Protein AF-A0A950LCC7-F1 (afdb_monomer)

Sequence (210 aa):
MSKACEASVRRLTAPPAATPSLHLLAYETAVVLAGIARALDGVALLVAPARSFLGRDERLRLRVPDWLPSLVNAGRAFTTISAVAVFWILTEWPSGAQAMAFAAIGVILFAPRADQAYSMVLGFTIGTSIGAIFAAVVAFALLPDTETFGAFSIALGLVLVPAGAGVAQSWQTAAFIGLAALFVPLLSPANEMSYNTMQFTTAHWRSSEA

pLDDT: mean 72.07, std 12.37, range [40.5, 92.19]

Radius of gyration: 28.87 Å; Cα contacts (8 Å, |Δi|>4): 102; chains: 1; bounding box: 80×49×78 Å

Foldseek 3Di:
DPPVVVVVVVVVPPDDDDDPVVVVVVVVVVVVVVVVVVVVVVVVVVVDPDDDPDDDDPPVPPPPDPCVLVVVLVVVLVVQLVVLVVVCVVVVPVCSVVVSVVSNVLSVVLSVPVVCSPVLVVLLVLLLVVLLVLLCCCQPPPVVVDPDPVSVVVSCCVLLVVLVVVCVDPPRVSSSCSNNVNNCVSNVDDPDDDDPVVVVVVVVVVVVVD

Mean predicted aligned error: 17.44 Å

Structur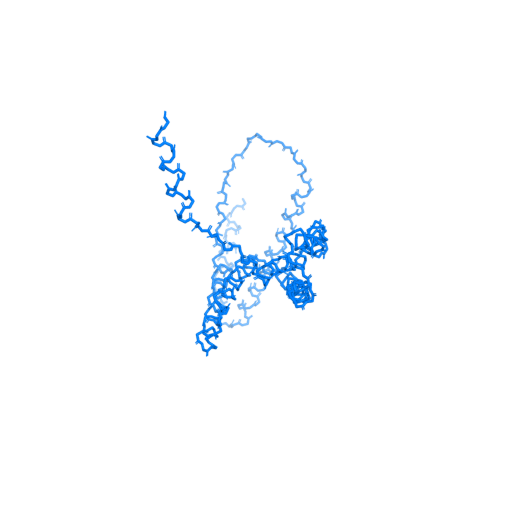e (mmCIF, N/CA/C/O backbone):
data_AF-A0A950LCC7-F1
#
_entry.id   AF-A0A950LCC7-F1
#
loop_
_atom_site.group_PDB
_atom_site.id
_atom_site.type_symbol
_atom_site.label_atom_id
_atom_site.label_alt_id
_atom_site.label_comp_id
_atom_site.label_asym_id
_atom_site.label_entity_id
_atom_site.label_seq_id
_atom_site.pdbx_PDB_ins_code
_atom_site.Cartn_x
_atom_site.Cartn_y
_atom_site.Cartn_z
_atom_site.occupancy
_atom_site.B_iso_or_equiv
_atom_site.auth_seq_id
_atom_site.auth_comp_id
_atom_site.auth_asym_id
_atom_site.auth_atom_id
_atom_site.pdbx_PDB_model_num
ATOM 1 N N . MET A 1 1 ? -17.816 0.788 57.045 1.00 51.34 1 MET A N 1
ATOM 2 C CA . MET A 1 1 ? -18.318 1.547 55.873 1.00 51.34 1 MET A CA 1
ATOM 3 C C . MET A 1 1 ? -18.679 0.680 54.649 1.00 51.34 1 MET A C 1
ATOM 5 O O . MET A 1 1 ? -18.895 1.251 53.594 1.00 51.34 1 MET A O 1
ATOM 9 N N . SER A 1 2 ? -18.820 -0.657 54.736 1.00 55.53 2 SER A N 1
ATOM 10 C CA . SER A 1 2 ? -19.081 -1.489 53.536 1.00 55.53 2 SER A CA 1
ATOM 11 C C . SER A 1 2 ? -20.554 -1.861 53.298 1.00 55.53 2 SER A C 1
ATOM 13 O O . SER A 1 2 ? -20.998 -1.849 52.157 1.00 55.53 2 SER A O 1
ATOM 15 N N . LYS A 1 3 ? -21.358 -2.097 54.345 1.00 50.47 3 LYS A N 1
ATOM 16 C CA . LYS A 1 3 ? -22.732 -2.622 54.177 1.00 50.47 3 LYS A CA 1
ATOM 17 C C . LYS A 1 3 ? -23.748 -1.612 53.627 1.00 50.47 3 LYS A C 1
ATOM 19 O O . LYS A 1 3 ? -24.638 -1.987 52.875 1.00 50.47 3 LYS A O 1
ATOM 24 N N . ALA A 1 4 ? -23.606 -0.330 53.971 1.00 54.22 4 ALA A N 1
ATOM 25 C CA . ALA A 1 4 ? -24.494 0.721 53.467 1.00 54.22 4 ALA A CA 1
ATOM 26 C C . ALA A 1 4 ? -24.256 1.008 51.974 1.00 54.22 4 ALA A C 1
ATOM 28 O O . ALA A 1 4 ? -25.200 1.257 51.236 1.00 54.22 4 ALA A O 1
ATOM 29 N N . CYS A 1 5 ? -23.002 0.911 51.518 1.00 55.69 5 CYS A N 1
ATOM 30 C CA . CYS A 1 5 ? -22.646 1.103 50.113 1.00 55.69 5 CYS A CA 1
ATOM 31 C C . CYS A 1 5 ? -23.117 -0.085 49.259 1.00 55.69 5 CYS A C 1
ATOM 33 O O . CYS A 1 5 ? -23.696 0.099 48.192 1.00 55.69 5 CYS A O 1
ATOM 35 N N . GLU A 1 6 ? -22.976 -1.305 49.782 1.00 62.53 6 GLU A N 1
ATOM 36 C CA . GLU A 1 6 ? -23.454 -2.527 49.130 1.00 62.53 6 GLU A CA 1
ATOM 37 C C . GLU A 1 6 ? -24.988 -2.558 48.992 1.00 62.53 6 GLU A C 1
ATOM 39 O O . GLU A 1 6 ? -25.513 -2.936 47.944 1.00 62.53 6 GLU A O 1
ATOM 44 N N . ALA A 1 7 ? -25.718 -2.076 50.005 1.00 57.72 7 ALA A N 1
ATOM 45 C CA . ALA A 1 7 ? -27.174 -1.940 49.948 1.00 57.72 7 ALA A CA 1
ATOM 46 C C . ALA A 1 7 ? -27.637 -0.892 48.918 1.00 57.72 7 ALA A C 1
ATOM 48 O O . ALA A 1 7 ? -28.641 -1.103 48.235 1.00 57.72 7 ALA A O 1
ATOM 49 N N . SER A 1 8 ? -26.896 0.209 48.762 1.00 53.22 8 SER A N 1
ATOM 50 C CA . SER A 1 8 ? -27.189 1.252 47.770 1.00 53.22 8 SER A CA 1
ATOM 51 C C . SER A 1 8 ? -26.919 0.786 46.337 1.00 53.22 8 SER A C 1
ATOM 53 O O . SER A 1 8 ? -27.743 1.016 45.454 1.00 53.22 8 SER A O 1
ATOM 55 N N . VAL A 1 9 ? -25.827 0.049 46.108 1.00 58.44 9 VAL A N 1
ATOM 56 C CA . VAL A 1 9 ? -25.508 -0.549 44.796 1.00 58.44 9 VAL A CA 1
ATOM 57 C C . VAL A 1 9 ? -26.533 -1.620 44.411 1.00 58.44 9 VAL A C 1
ATOM 59 O O . VAL A 1 9 ? -26.959 -1.692 43.257 1.00 58.44 9 VAL A O 1
ATOM 62 N N . ARG A 1 10 ? -27.002 -2.412 45.384 1.00 58.47 10 ARG A N 1
ATOM 63 C CA . ARG A 1 10 ? -28.032 -3.436 45.155 1.00 58.47 10 ARG A CA 1
ATOM 64 C C . ARG A 1 10 ? -29.424 -2.833 44.904 1.00 58.47 10 ARG A C 1
ATOM 66 O O . ARG A 1 10 ? -30.226 -3.425 44.192 1.00 58.47 10 ARG A O 1
ATOM 73 N N . ARG A 1 11 ? -29.705 -1.635 45.433 1.00 50.84 11 ARG A N 1
ATOM 74 C CA . ARG A 1 11 ? -30.933 -0.876 45.122 1.00 50.84 11 ARG A CA 1
ATOM 75 C C . ARG A 1 11 ? -30.899 -0.196 43.753 1.00 50.84 11 ARG A C 1
ATOM 77 O O . ARG A 1 11 ? -31.952 -0.056 43.148 1.00 50.84 11 ARG A O 1
ATOM 84 N N . LEU A 1 12 ? -29.720 0.170 43.252 1.00 54.03 12 LEU A N 1
ATOM 85 C CA . LEU A 1 12 ? -29.542 0.729 41.904 1.00 54.03 12 LEU A CA 1
ATOM 86 C C . LEU A 1 12 ? -29.580 -0.332 40.788 1.00 54.03 12 LEU A C 1
ATOM 88 O O . LEU A 1 12 ? -29.715 0.019 39.623 1.00 54.03 12 LEU A O 1
ATOM 92 N N . THR A 1 13 ? -29.466 -1.619 41.134 1.00 54.66 13 THR A N 1
ATOM 93 C CA . THR A 1 13 ? -29.493 -2.753 40.189 1.00 54.66 13 THR A CA 1
ATOM 94 C C . THR A 1 13 ? -30.822 -3.508 40.165 1.00 54.66 13 THR A C 1
ATOM 96 O O . THR A 1 13 ? -30.984 -4.427 39.364 1.00 54.66 13 THR A O 1
ATOM 99 N N . ALA A 1 14 ? -31.797 -3.126 40.997 1.00 52.09 14 ALA A N 1
ATOM 100 C CA . ALA A 1 14 ? -33.167 -3.593 40.820 1.00 52.09 14 ALA A CA 1
ATOM 101 C C . ALA A 1 14 ? -33.723 -2.947 39.53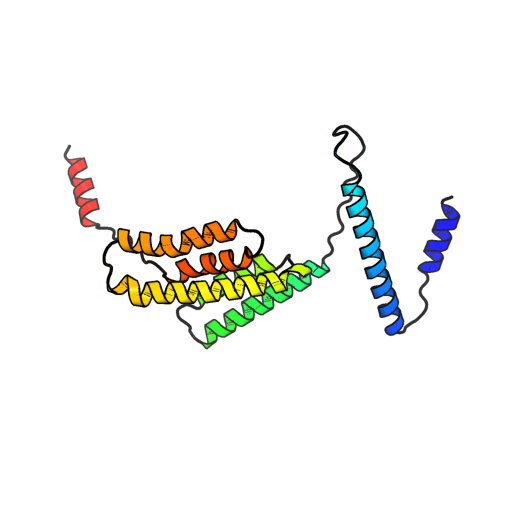8 1.00 52.09 14 ALA A C 1
ATOM 103 O O . ALA A 1 14 ? -33.663 -1.723 39.440 1.00 52.09 14 ALA A O 1
ATOM 104 N N . PRO A 1 15 ? -34.223 -3.713 38.552 1.00 55.72 15 PRO A N 1
ATOM 105 C CA . PRO A 1 15 ? -34.650 -3.144 37.283 1.00 55.72 15 PRO A CA 1
ATOM 106 C C . PRO A 1 15 ? -36.093 -2.635 37.379 1.00 55.72 15 PRO A C 1
ATOM 108 O O . PRO A 1 15 ? -37.010 -3.436 37.581 1.00 55.72 15 PRO A O 1
ATOM 111 N N . PRO A 1 16 ? -36.331 -1.332 37.160 1.00 55.50 16 PRO A N 1
ATOM 112 C CA . PRO A 1 16 ? -37.593 -0.902 36.590 1.00 55.50 16 PRO A CA 1
ATOM 113 C C . PRO A 1 16 ? -37.381 -0.224 35.230 1.00 55.50 16 PRO A C 1
ATOM 115 O O . PRO A 1 16 ? -36.428 0.522 35.028 1.00 55.50 16 PRO A O 1
ATOM 118 N N . ALA A 1 17 ? -38.376 -0.428 34.367 1.00 49.50 17 ALA A N 1
ATOM 119 C CA . ALA A 1 17 ? -38.721 0.330 33.161 1.00 49.50 17 ALA A CA 1
ATOM 120 C C . ALA A 1 17 ? -38.300 -0.275 31.808 1.00 49.50 17 ALA A C 1
ATOM 122 O O . ALA A 1 17 ? -37.161 -0.230 31.362 1.00 49.50 17 ALA A O 1
ATOM 123 N N . ALA A 1 18 ? -39.332 -0.792 31.141 1.00 58.97 18 ALA A N 1
ATOM 124 C CA . ALA A 1 18 ? -39.358 -1.504 29.875 1.00 58.97 18 ALA A CA 1
ATOM 125 C C . ALA A 1 18 ? -39.445 -0.575 28.642 1.00 58.97 18 ALA A C 1
ATOM 127 O O . ALA A 1 18 ? -40.208 -0.858 27.718 1.00 58.97 18 ALA A O 1
ATOM 128 N N . THR A 1 19 ? -38.712 0.545 28.611 1.00 62.28 19 THR A N 1
ATOM 129 C CA . THR A 1 19 ? -38.770 1.501 27.485 1.00 62.28 19 THR A CA 1
ATOM 130 C C . THR A 1 19 ? -37.393 1.794 26.855 1.00 62.28 19 THR A C 1
ATOM 132 O O . THR A 1 19 ? -36.444 2.125 27.568 1.00 62.28 19 THR A O 1
ATOM 135 N N . PRO A 1 20 ? -37.256 1.721 25.508 1.00 58.09 20 PRO A N 1
ATOM 136 C CA . PRO A 1 20 ? -35.973 1.847 24.790 1.00 58.09 20 PRO A CA 1
ATOM 137 C C . PRO A 1 20 ? -35.204 3.155 25.031 1.00 58.09 20 PRO A C 1
ATOM 139 O O . PRO A 1 20 ? -33.976 3.175 25.001 1.00 58.09 20 PRO A O 1
ATOM 142 N N . SER A 1 21 ? -35.914 4.253 25.292 1.00 57.00 21 SER A N 1
ATOM 143 C CA . SER A 1 21 ? -35.324 5.572 25.546 1.00 57.00 21 SER A CA 1
ATOM 144 C C . SER A 1 21 ? -34.536 5.634 26.858 1.00 57.00 21 SER A C 1
ATOM 146 O O . SER A 1 21 ? -33.544 6.356 26.951 1.00 57.00 21 SER A O 1
ATOM 148 N N . LEU A 1 22 ? -34.930 4.844 27.858 1.00 61.69 22 LEU A N 1
ATOM 149 C CA . LEU A 1 22 ? -34.275 4.809 29.165 1.00 61.69 22 LEU A CA 1
ATOM 150 C C . LEU A 1 22 ? -32.983 3.979 29.120 1.00 61.69 22 LEU A C 1
ATOM 152 O O . LEU A 1 22 ? -32.002 4.327 29.774 1.00 61.69 22 LEU A O 1
ATOM 156 N N . HIS A 1 23 ? -32.943 2.955 28.261 1.00 60.91 23 HIS A N 1
ATOM 157 C CA . HIS A 1 23 ? -31.723 2.205 27.956 1.00 60.91 23 HIS A CA 1
ATOM 158 C C . HIS A 1 23 ? -30.677 3.058 27.240 1.00 60.91 23 HIS A C 1
ATOM 160 O O . HIS A 1 23 ? -29.498 2.957 27.568 1.00 60.91 23 HIS A O 1
ATOM 166 N N . LEU A 1 24 ? -31.096 3.922 26.313 1.00 68.81 24 LEU A N 1
ATOM 167 C CA . LEU A 1 24 ? -30.188 4.847 25.633 1.00 68.81 24 LEU A CA 1
ATOM 168 C C . LEU A 1 24 ? -29.589 5.866 26.604 1.00 68.81 24 LEU A C 1
ATOM 170 O O . LEU A 1 24 ? -28.379 6.054 26.614 1.00 68.81 24 LEU A O 1
ATOM 174 N N . LEU A 1 25 ? -30.404 6.456 27.480 1.00 71.94 25 LEU A N 1
ATOM 175 C CA . LEU A 1 25 ? -29.906 7.389 28.496 1.00 71.94 25 LEU A CA 1
ATOM 176 C C . LEU A 1 25 ? -28.969 6.708 29.505 1.00 71.94 25 LEU A C 1
ATOM 178 O O . LEU A 1 25 ? -27.939 7.274 29.870 1.00 71.94 25 LEU A O 1
ATOM 182 N N . ALA A 1 26 ? -29.278 5.482 29.932 1.00 67.06 26 ALA A N 1
ATOM 183 C CA . ALA A 1 26 ? -28.408 4.710 30.819 1.00 67.06 26 ALA A CA 1
ATOM 184 C C . ALA A 1 26 ? -27.089 4.303 30.136 1.00 67.06 26 ALA A C 1
ATOM 186 O O . ALA A 1 26 ? -26.032 4.326 30.765 1.00 67.06 26 ALA A O 1
ATOM 187 N N . TYR A 1 27 ? -27.133 3.961 28.847 1.00 69.94 27 TYR A N 1
ATOM 188 C CA . TYR A 1 27 ? -25.944 3.602 28.078 1.00 69.94 27 TYR A CA 1
ATOM 189 C C . TYR A 1 27 ? -25.045 4.819 27.834 1.00 69.94 27 TYR A C 1
ATOM 191 O O . TYR A 1 27 ? -23.849 4.758 28.107 1.00 69.94 27 TYR A O 1
ATOM 199 N N . GLU A 1 28 ? -25.621 5.950 27.428 1.00 71.94 28 GLU A N 1
ATOM 200 C CA . GLU A 1 28 ? -24.874 7.192 27.201 1.00 71.94 28 GLU A CA 1
ATOM 201 C C . GLU A 1 28 ? -24.246 7.725 28.492 1.00 71.94 28 GLU A C 1
ATOM 203 O O . GLU A 1 28 ? -23.068 8.082 28.527 1.00 71.94 28 GLU A O 1
ATOM 208 N N . THR A 1 29 ? -24.984 7.696 29.605 1.00 73.06 29 THR A N 1
ATOM 209 C CA . THR A 1 29 ? -24.425 8.091 30.908 1.00 73.06 29 THR A CA 1
ATOM 210 C C . THR A 1 29 ? -23.304 7.155 31.361 1.00 73.06 29 THR A C 1
ATOM 212 O O . THR A 1 29 ? -22.292 7.630 31.880 1.00 73.06 29 THR A O 1
ATOM 215 N N . ALA A 1 30 ? -23.419 5.847 31.114 1.00 61.81 30 ALA A N 1
ATOM 216 C CA . ALA A 1 30 ? -22.355 4.891 31.411 1.00 61.81 30 ALA A CA 1
ATOM 217 C C . ALA A 1 30 ? -21.096 5.130 30.556 1.00 61.81 30 ALA A C 1
ATOM 219 O O . ALA A 1 30 ? -19.980 5.061 31.080 1.00 61.81 30 ALA A O 1
ATOM 220 N N . VAL A 1 31 ? -21.257 5.460 29.271 1.00 66.88 31 VAL A N 1
ATOM 221 C CA . VAL A 1 31 ? -20.145 5.779 28.359 1.00 66.88 31 VAL A CA 1
ATOM 222 C C . VAL A 1 31 ? -19.430 7.061 28.790 1.00 66.88 31 VAL A C 1
ATOM 224 O O . VAL A 1 31 ? -18.200 7.071 28.893 1.00 66.88 31 VAL A O 1
ATOM 227 N N . VAL A 1 32 ? -20.178 8.114 29.129 1.00 77.81 32 VAL A N 1
ATOM 228 C CA . VAL A 1 32 ? -19.613 9.388 29.606 1.00 77.81 32 VAL A CA 1
ATOM 229 C C . VAL A 1 32 ? -18.851 9.200 30.921 1.00 77.81 32 VAL A C 1
ATOM 231 O O . VAL A 1 32 ? -17.713 9.659 31.049 1.00 77.81 32 VAL A O 1
ATOM 234 N N . LEU A 1 33 ? -19.421 8.469 31.883 1.00 66.62 33 LEU A N 1
ATOM 235 C CA . LEU A 1 33 ? -18.760 8.185 33.162 1.00 66.62 33 LEU A CA 1
ATOM 236 C C . LEU A 1 33 ? -17.481 7.353 32.982 1.00 66.62 33 LEU A C 1
ATOM 238 O O . LEU A 1 33 ? -16.472 7.620 33.639 1.00 66.62 33 LEU A O 1
ATOM 242 N N . ALA A 1 34 ? -17.488 6.387 32.059 1.00 67.62 34 ALA A N 1
ATOM 243 C CA . ALA A 1 34 ? -16.303 5.600 31.727 1.00 67.62 34 ALA A CA 1
ATOM 244 C C . ALA A 1 34 ? -15.208 6.445 31.049 1.00 67.62 34 ALA A C 1
ATOM 246 O O . ALA A 1 34 ? -14.021 6.239 31.316 1.00 67.62 34 ALA A O 1
ATOM 247 N N . GLY A 1 35 ? -15.589 7.409 30.206 1.00 66.25 35 GLY A N 1
ATOM 248 C CA . GLY A 1 35 ? -14.666 8.367 29.594 1.00 66.25 35 GLY A CA 1
ATOM 249 C C . GLY A 1 35 ? -13.989 9.268 30.629 1.00 66.25 35 GLY A C 1
ATOM 250 O O . GLY A 1 35 ? -12.764 9.402 30.626 1.00 66.25 35 GLY A O 1
ATOM 251 N N . ILE A 1 36 ? -14.767 9.808 31.572 1.00 73.62 36 ILE A N 1
ATOM 252 C CA . ILE A 1 36 ? -14.257 10.659 32.659 1.00 73.62 36 ILE A CA 1
ATOM 253 C C . ILE A 1 36 ? -13.284 9.881 33.555 1.00 73.62 36 ILE A C 1
ATOM 255 O O . ILE A 1 36 ? -12.206 10.383 33.873 1.00 73.62 36 ILE A O 1
ATOM 259 N N . ALA A 1 37 ? -13.608 8.635 33.910 1.00 63.66 37 ALA A N 1
ATOM 260 C CA . ALA A 1 37 ? -12.723 7.797 34.718 1.00 63.66 37 ALA A CA 1
ATOM 261 C C . ALA A 1 37 ? -11.366 7.544 34.033 1.00 63.66 37 ALA A C 1
ATOM 263 O O . ALA A 1 37 ? -10.331 7.613 34.690 1.00 63.66 37 ALA A O 1
ATOM 264 N N . ARG A 1 38 ? -11.351 7.317 32.710 1.00 68.75 38 ARG A N 1
ATOM 265 C CA . ARG A 1 38 ? -10.109 7.128 31.932 1.00 68.75 38 ARG A CA 1
ATOM 266 C C . ARG A 1 38 ? -9.279 8.404 31.819 1.00 68.75 38 ARG A C 1
ATOM 268 O O . ARG A 1 38 ? -8.055 8.329 31.872 1.00 68.75 38 ARG A O 1
ATOM 275 N N . ALA A 1 39 ? -9.925 9.560 31.676 1.00 69.62 39 ALA A N 1
ATOM 276 C CA . ALA A 1 39 ? -9.230 10.844 31.650 1.00 69.62 39 ALA A CA 1
ATOM 277 C C . ALA A 1 39 ? -8.523 11.117 32.988 1.00 69.62 39 ALA A C 1
ATOM 279 O O . ALA A 1 39 ? -7.364 11.528 33.000 1.00 69.62 39 ALA A O 1
ATOM 280 N N . LEU A 1 40 ? -9.186 10.815 34.109 1.00 66.31 40 LEU A N 1
ATOM 281 C CA . LEU A 1 40 ? -8.593 10.935 35.443 1.00 66.31 40 LEU A CA 1
ATOM 282 C C . LEU A 1 40 ? -7.424 9.961 35.653 1.00 66.31 40 LEU A C 1
ATOM 284 O O . LEU A 1 40 ? -6.417 10.353 36.235 1.00 66.31 40 LEU A O 1
ATOM 288 N N . ASP A 1 41 ? -7.520 8.735 35.134 1.00 64.25 41 ASP A N 1
ATOM 289 C CA . ASP A 1 41 ? -6.448 7.729 35.209 1.00 64.25 41 ASP A CA 1
ATOM 290 C C . ASP A 1 41 ? -5.214 8.148 34.383 1.00 64.25 41 ASP A C 1
ATOM 292 O O . ASP A 1 41 ? -4.072 8.028 34.825 1.00 64.25 41 ASP A O 1
ATOM 296 N N . GLY A 1 42 ? -5.439 8.743 33.205 1.00 61.94 42 GLY A N 1
ATOM 297 C CA . GLY A 1 42 ? -4.376 9.325 32.382 1.00 61.94 42 GLY A CA 1
ATOM 298 C C . GLY A 1 42 ? -3.682 10.512 33.055 1.00 61.94 42 GLY A C 1
ATOM 299 O O . GLY A 1 42 ? -2.457 10.617 33.019 1.00 61.94 42 GLY A O 1
ATOM 300 N N . VAL A 1 43 ? -4.443 11.379 33.730 1.00 66.44 43 VAL A N 1
ATOM 301 C CA . VAL A 1 43 ? -3.880 12.489 34.518 1.00 66.44 43 VAL A CA 1
ATOM 302 C C . VAL A 1 43 ? -3.113 11.964 35.736 1.00 66.44 43 VAL A C 1
ATOM 304 O O . VAL A 1 43 ? -2.039 12.477 36.041 1.00 66.44 43 VAL A O 1
ATOM 307 N N . ALA A 1 44 ? -3.593 10.906 36.393 1.00 64.06 44 ALA A N 1
ATOM 308 C CA . ALA A 1 44 ? -2.889 10.279 37.510 1.00 64.06 44 ALA A CA 1
ATOM 309 C C . ALA A 1 44 ? -1.532 9.683 37.089 1.00 64.06 44 ALA A C 1
ATOM 311 O O . ALA A 1 44 ? -0.550 9.824 37.820 1.00 64.06 44 ALA A O 1
ATOM 312 N N . LEU A 1 45 ? -1.450 9.096 35.890 1.00 58.66 45 LEU A N 1
ATOM 313 C CA . LEU A 1 45 ? -0.193 8.602 35.313 1.00 58.66 45 LEU A CA 1
ATOM 314 C C . LEU A 1 45 ? 0.798 9.727 34.981 1.00 58.66 45 LEU A C 1
ATOM 316 O O . LEU A 1 45 ? 2.004 9.533 35.112 1.00 58.66 45 LEU A O 1
ATOM 320 N N . LEU A 1 46 ? 0.310 10.905 34.584 1.00 63.59 46 LEU A N 1
ATOM 321 C CA . LEU A 1 46 ? 1.158 12.067 34.289 1.00 63.59 46 LEU A CA 1
ATOM 322 C C . LEU A 1 46 ? 1.688 12.757 35.555 1.00 63.59 46 LEU A C 1
ATOM 324 O O . LEU A 1 46 ? 2.747 13.380 35.517 1.00 63.59 46 LEU A O 1
ATOM 328 N N . VAL A 1 47 ? 0.971 12.643 36.676 1.00 67.81 47 VAL A N 1
ATOM 329 C CA . VAL A 1 47 ? 1.335 13.283 37.951 1.00 67.81 47 VAL A CA 1
ATOM 330 C C . VAL A 1 47 ? 2.368 12.470 38.749 1.00 67.81 47 VAL A C 1
ATOM 332 O O . VAL A 1 47 ? 3.047 13.033 39.608 1.00 67.81 47 VAL A O 1
ATOM 335 N N . ALA A 1 48 ? 2.561 11.180 38.455 1.00 54.47 48 ALA A N 1
ATOM 336 C CA . ALA A 1 48 ? 3.512 10.324 39.170 1.00 54.47 48 ALA A CA 1
ATOM 337 C C . ALA A 1 48 ? 4.724 9.927 38.297 1.00 54.47 48 ALA A C 1
ATOM 339 O O . ALA A 1 48 ? 4.688 8.898 37.619 1.00 54.47 48 ALA A O 1
ATOM 340 N N . PRO A 1 49 ? 5.842 10.680 38.326 1.00 46.78 49 PRO A N 1
ATOM 341 C CA . PRO A 1 49 ? 7.062 10.261 37.655 1.00 46.78 49 PRO A CA 1
ATOM 342 C C . PRO A 1 49 ? 7.732 9.124 38.443 1.00 46.78 49 PRO A C 1
ATOM 344 O O . PRO A 1 49 ? 8.048 9.264 39.625 1.00 46.78 49 PRO A O 1
ATOM 347 N N . ALA A 1 50 ? 7.932 8.001 37.749 1.00 52.25 50 ALA A N 1
ATOM 348 C CA . ALA A 1 50 ? 8.774 6.847 38.067 1.00 52.25 50 ALA A CA 1
ATOM 349 C C . ALA A 1 50 ? 9.561 6.915 39.391 1.00 52.25 50 ALA A C 1
ATOM 351 O O . ALA A 1 50 ? 10.713 7.354 39.426 1.00 52.25 50 ALA A O 1
ATOM 352 N N . ARG A 1 51 ? 8.990 6.381 40.477 1.00 42.44 51 ARG A N 1
ATOM 353 C CA . ARG A 1 51 ? 9.777 5.901 41.620 1.00 42.44 51 ARG A CA 1
ATOM 354 C C . ARG A 1 51 ? 9.211 4.589 42.149 1.00 42.44 51 ARG A C 1
ATOM 356 O O . ARG A 1 51 ? 8.018 4.472 42.396 1.00 42.44 51 ARG A O 1
ATOM 363 N N . SER A 1 52 ? 10.133 3.658 42.384 1.00 40.50 52 SER A N 1
ATOM 364 C CA . SER A 1 52 ? 10.006 2.345 43.035 1.00 40.50 52 SER A CA 1
ATOM 365 C C . SER A 1 52 ? 9.528 1.162 42.175 1.00 40.50 52 SER A C 1
ATOM 367 O O . SER A 1 52 ? 8.400 0.700 42.246 1.00 40.50 52 SER A O 1
ATOM 369 N N . PHE A 1 53 ? 10.496 0.599 41.447 1.00 48.84 53 PHE A N 1
ATOM 370 C CA . PHE A 1 53 ? 10.488 -0.717 40.794 1.00 48.84 53 PHE A CA 1
ATOM 371 C C . PHE A 1 53 ? 10.574 -1.921 41.762 1.00 48.84 53 PHE A C 1
ATOM 373 O O . PHE A 1 53 ? 10.981 -3.002 41.350 1.00 48.84 53 PHE A O 1
ATOM 380 N N . LEU A 1 54 ? 10.234 -1.792 43.049 1.00 50.09 54 LEU A N 1
ATOM 381 C CA . LEU A 1 54 ? 10.365 -2.906 43.998 1.00 50.09 54 LEU A CA 1
ATOM 382 C C . LEU A 1 54 ? 9.197 -2.952 44.987 1.00 50.09 54 LEU A C 1
ATOM 384 O O . LEU A 1 54 ? 9.166 -2.218 45.969 1.00 50.09 54 LEU A O 1
ATOM 388 N N . GLY A 1 55 ? 8.281 -3.888 44.726 1.00 50.19 55 GLY A N 1
ATOM 389 C CA . GLY A 1 55 ? 7.473 -4.547 45.749 1.00 50.19 55 GLY A CA 1
ATOM 390 C C . GLY A 1 55 ? 6.145 -3.888 46.109 1.00 50.19 55 GLY A C 1
ATOM 391 O O . GLY A 1 55 ? 6.059 -3.211 47.129 1.00 50.19 55 GLY A O 1
ATOM 392 N N . ARG A 1 56 ? 5.076 -4.219 45.369 1.00 43.06 56 ARG A N 1
ATOM 393 C CA . ARG A 1 56 ? 3.749 -4.483 45.956 1.00 43.06 56 ARG A CA 1
ATOM 394 C C . ARG A 1 56 ? 2.825 -5.148 44.938 1.00 43.06 56 ARG A C 1
ATOM 396 O O . ARG A 1 56 ? 2.525 -4.539 43.923 1.00 43.06 56 ARG A O 1
ATOM 403 N N . ASP A 1 57 ? 2.406 -6.377 45.245 1.00 47.31 57 ASP A N 1
ATOM 404 C CA . ASP A 1 57 ? 1.288 -7.131 44.656 1.00 47.31 57 ASP A CA 1
ATOM 405 C C . ASP A 1 57 ? 0.717 -6.574 43.342 1.00 47.31 57 ASP A C 1
ATOM 407 O O . ASP A 1 57 ? -0.315 -5.891 43.326 1.00 47.31 57 ASP A O 1
ATOM 411 N N . GLU A 1 58 ? 1.335 -6.947 42.219 1.00 49.25 58 GLU A N 1
ATOM 412 C CA . GLU A 1 58 ? 0.657 -6.941 40.928 1.00 49.25 58 GLU A CA 1
ATOM 413 C C . GLU A 1 58 ? -0.463 -7.980 40.981 1.00 49.25 58 GLU A C 1
ATOM 415 O O . GLU A 1 58 ? -0.351 -9.121 40.528 1.00 49.25 58 GLU A O 1
ATOM 420 N N . ARG A 1 59 ? -1.616 -7.562 41.502 1.00 47.72 59 ARG A N 1
ATOM 421 C CA . ARG A 1 59 ? -2.872 -8.098 41.003 1.00 47.72 59 ARG A CA 1
ATOM 422 C C . ARG A 1 59 ? -2.941 -7.667 39.547 1.00 47.72 59 ARG A C 1
ATOM 424 O O . ARG A 1 59 ? -3.470 -6.598 39.252 1.00 47.72 59 ARG A O 1
ATOM 431 N N . LEU A 1 60 ? -2.383 -8.504 38.671 1.00 51.56 60 LEU A N 1
ATOM 432 C CA . LEU A 1 60 ? -2.696 -8.581 37.251 1.00 51.56 60 LEU A CA 1
ATOM 433 C C . LEU A 1 60 ? -4.219 -8.575 37.141 1.00 51.56 60 LEU A C 1
ATOM 435 O O . LEU A 1 60 ? -4.887 -9.608 37.204 1.00 51.56 60 LEU A O 1
ATOM 439 N N . ARG A 1 61 ? -4.793 -7.376 37.045 1.00 47.56 61 ARG A N 1
ATOM 440 C CA . ARG A 1 61 ? -6.173 -7.193 36.640 1.00 47.56 61 ARG A CA 1
ATOM 441 C C . ARG A 1 61 ? -6.176 -7.583 35.176 1.00 47.56 61 ARG A C 1
ATOM 443 O O . ARG A 1 61 ? -5.937 -6.744 34.315 1.00 47.56 61 ARG A O 1
ATOM 450 N N . LEU A 1 62 ? -6.374 -8.880 34.932 1.00 40.59 62 LEU A N 1
ATOM 451 C CA . LEU A 1 62 ? -6.746 -9.435 33.641 1.00 40.59 62 LEU A CA 1
ATOM 452 C C . LEU A 1 62 ? -7.831 -8.522 33.084 1.00 40.59 62 LEU A C 1
ATOM 454 O O . LEU A 1 62 ? -8.962 -8.498 33.573 1.00 40.59 62 LEU A O 1
ATOM 458 N N . ARG A 1 63 ? -7.427 -7.687 32.127 1.00 53.97 63 ARG A N 1
ATOM 459 C CA . ARG A 1 63 ? -8.316 -6.829 31.365 1.00 53.97 63 ARG A CA 1
ATOM 460 C C . ARG A 1 63 ? -9.351 -7.767 30.759 1.00 53.97 63 ARG A C 1
ATOM 462 O O . ARG A 1 63 ? -9.000 -8.581 29.911 1.00 53.97 63 ARG A O 1
ATOM 469 N N . VAL A 1 64 ? -10.594 -7.693 31.237 1.00 49.50 64 VAL A N 1
ATOM 470 C CA . VAL A 1 64 ? -11.710 -8.413 30.621 1.00 49.50 64 VAL A CA 1
ATOM 471 C C . VAL A 1 64 ? -11.725 -7.987 29.151 1.00 49.50 64 VAL A C 1
ATOM 473 O O . VAL A 1 64 ? -11.780 -6.780 28.895 1.00 49.50 64 VAL A O 1
ATOM 476 N N . PRO A 1 65 ? -11.570 -8.920 28.195 1.00 55.78 65 PRO A N 1
ATOM 477 C CA . PRO A 1 65 ? -11.561 -8.568 26.789 1.00 55.78 65 PRO A CA 1
ATOM 478 C C . PRO A 1 65 ? -12.918 -7.972 26.426 1.00 55.78 65 PRO A C 1
ATOM 480 O O . PRO A 1 65 ? -13.951 -8.633 26.525 1.00 55.78 65 PRO A O 1
ATOM 483 N N . ASP A 1 66 ? -12.914 -6.711 26.012 1.00 62.06 66 ASP A N 1
ATOM 484 C CA . ASP A 1 66 ? -14.058 -6.117 25.341 1.00 62.06 66 ASP A CA 1
ATOM 485 C C . ASP A 1 66 ? -14.117 -6.782 23.951 1.00 62.06 66 ASP A C 1
ATOM 487 O O . ASP A 1 66 ? -13.309 -6.476 23.077 1.00 62.06 66 ASP A O 1
ATOM 491 N N . TRP A 1 67 ? -15.008 -7.761 23.756 1.00 61.84 67 TRP A N 1
ATOM 492 C CA . TRP A 1 67 ? -15.140 -8.518 22.493 1.00 61.84 67 TRP A CA 1
ATOM 493 C C . TRP A 1 67 ? -15.890 -7.747 21.396 1.00 61.84 67 TRP A C 1
ATOM 495 O O . TRP A 1 67 ? -15.873 -8.119 20.225 1.00 61.84 67 TRP A O 1
ATOM 505 N N . LEU A 1 68 ? -16.568 -6.661 21.766 1.00 66.00 68 LEU A N 1
ATOM 506 C CA . LEU A 1 68 ? -17.373 -5.864 20.844 1.00 66.00 68 LEU A CA 1
ATOM 507 C C . LEU A 1 68 ? -16.528 -5.219 19.724 1.00 66.00 68 LEU A C 1
ATOM 509 O O . LEU A 1 68 ? -16.875 -5.380 18.553 1.00 66.00 68 LEU A O 1
ATOM 513 N N . PRO A 1 69 ? -15.399 -4.540 20.025 1.00 68.69 69 PRO A N 1
ATOM 514 C CA . PRO A 1 69 ? -14.552 -3.927 19.004 1.00 68.69 69 PRO A CA 1
ATOM 515 C C . PRO A 1 69 ? -13.906 -4.957 18.074 1.00 68.69 69 PRO A C 1
ATOM 517 O O . PRO A 1 69 ? -13.781 -4.704 16.876 1.00 68.69 69 PRO A O 1
ATOM 520 N N . SER A 1 70 ? -13.523 -6.129 18.594 1.00 68.69 70 SER A N 1
ATOM 521 C CA . SER A 1 70 ? -12.924 -7.186 17.776 1.00 68.69 70 SER A CA 1
ATOM 522 C C . SER A 1 70 ? -13.936 -7.799 16.809 1.00 68.69 70 SER A C 1
ATOM 524 O O . SER A 1 70 ? -13.591 -8.020 15.650 1.00 68.69 70 SER A O 1
ATOM 526 N N . LEU A 1 71 ? -15.192 -7.987 17.229 1.00 72.06 71 LEU A N 1
ATOM 527 C CA . LEU A 1 71 ? -16.253 -8.510 16.366 1.00 72.06 71 LEU A CA 1
ATOM 528 C C . LEU A 1 71 ? -16.646 -7.523 15.256 1.00 72.06 71 LEU A C 1
ATOM 530 O O . LEU A 1 71 ? -16.767 -7.917 14.096 1.00 72.06 71 LEU A O 1
ATOM 534 N N . VAL A 1 72 ? -16.789 -6.234 15.582 1.00 73.62 72 VAL A N 1
ATOM 535 C CA . VAL A 1 72 ? -17.072 -5.184 14.584 1.00 73.62 72 VAL A CA 1
ATOM 536 C C . VAL A 1 72 ? -15.947 -5.105 13.556 1.00 73.62 72 VAL A C 1
ATOM 538 O O . VAL A 1 72 ? -16.190 -5.018 12.351 1.00 73.62 72 VAL A O 1
ATOM 541 N N . ASN A 1 73 ? -14.704 -5.173 14.023 1.00 72.12 73 ASN A N 1
ATOM 542 C CA . ASN A 1 73 ? -13.550 -5.132 13.149 1.00 72.12 73 ASN A CA 1
ATOM 543 C C . ASN A 1 73 ? -13.434 -6.386 12.261 1.00 72.12 73 ASN A C 1
ATOM 545 O O . ASN A 1 73 ? -13.180 -6.267 11.063 1.00 72.12 73 ASN A O 1
ATOM 549 N N . ALA A 1 74 ? -13.706 -7.573 12.810 1.00 68.50 74 ALA A N 1
ATOM 550 C CA . ALA A 1 74 ? -13.784 -8.811 12.037 1.00 68.50 74 ALA A CA 1
ATOM 551 C C . ALA A 1 74 ? -14.879 -8.742 10.958 1.00 68.50 74 ALA A C 1
ATOM 553 O O . ALA A 1 74 ? -14.643 -9.137 9.817 1.00 68.50 74 ALA A O 1
ATOM 554 N N . GLY A 1 75 ? -16.043 -8.168 11.283 1.00 73.88 75 GLY A N 1
ATOM 555 C CA . GLY A 1 75 ? -17.120 -7.934 10.320 1.00 73.88 75 GLY A CA 1
ATOM 556 C C . GLY A 1 75 ? -16.695 -7.014 9.174 1.00 73.88 75 GLY A C 1
ATOM 557 O O . GLY A 1 75 ? -16.880 -7.361 8.010 1.00 73.88 75 GLY A O 1
ATOM 558 N N . ARG A 1 76 ? -16.057 -5.877 9.483 1.00 75.00 76 ARG A N 1
ATOM 559 C CA . ARG A 1 76 ? -15.521 -4.948 8.467 1.00 75.00 76 ARG A CA 1
ATOM 560 C C . ARG A 1 76 ? -14.471 -5.607 7.577 1.00 75.00 76 ARG A C 1
ATOM 562 O O . ARG A 1 76 ? -14.453 -5.375 6.370 1.00 75.00 76 ARG A O 1
ATOM 569 N N . ALA A 1 77 ? -13.600 -6.421 8.167 1.00 73.56 77 ALA A N 1
ATOM 570 C CA . ALA A 1 77 ? -12.590 -7.155 7.425 1.00 73.56 77 ALA A CA 1
ATOM 571 C C . ALA A 1 77 ? -13.221 -8.147 6.447 1.00 73.56 77 ALA A C 1
ATOM 573 O O . ALA A 1 77 ? -12.895 -8.146 5.259 1.00 73.56 77 ALA A O 1
ATOM 574 N N . PHE A 1 78 ? -14.173 -8.940 6.939 1.00 72.44 78 PHE A N 1
ATOM 575 C CA . PHE A 1 78 ? -14.874 -9.940 6.149 1.00 72.44 78 PHE A CA 1
ATOM 576 C C . PHE A 1 78 ? -15.632 -9.320 4.972 1.00 72.44 78 PHE A C 1
ATOM 578 O O . PHE A 1 78 ? -15.511 -9.803 3.845 1.00 72.44 78 PHE A O 1
ATOM 585 N N . THR A 1 79 ? -16.369 -8.228 5.199 1.00 75.88 79 THR A N 1
ATOM 586 C CA . THR A 1 79 ? -17.118 -7.552 4.130 1.00 75.88 79 THR A CA 1
ATOM 587 C C . THR A 1 79 ? -16.194 -6.937 3.087 1.00 75.88 79 THR A C 1
ATOM 589 O O . THR A 1 79 ? -16.449 -7.088 1.894 1.00 75.88 79 THR A O 1
ATOM 592 N N . THR A 1 80 ? -15.094 -6.310 3.513 1.00 75.62 80 THR A N 1
ATOM 593 C CA . THR A 1 80 ? -14.126 -5.696 2.592 1.00 75.62 80 THR A CA 1
ATOM 594 C C . THR A 1 80 ? -13.457 -6.752 1.713 1.00 75.62 80 THR A C 1
ATOM 596 O O . THR A 1 80 ? -13.453 -6.619 0.492 1.00 75.62 80 THR A O 1
ATOM 599 N N . ILE A 1 81 ? -12.942 -7.831 2.310 1.00 78.38 81 ILE A N 1
ATOM 600 C CA . ILE A 1 81 ? -12.268 -8.904 1.563 1.00 78.38 81 ILE A CA 1
ATOM 601 C C . ILE A 1 81 ? -13.250 -9.603 0.617 1.00 78.38 81 ILE A C 1
ATOM 603 O O . ILE A 1 81 ? -12.912 -9.831 -0.542 1.00 78.38 81 ILE A O 1
ATOM 607 N N . SER A 1 82 ? -14.475 -9.889 1.072 1.00 74.38 82 SER A N 1
ATOM 608 C CA . SER A 1 82 ? -15.500 -10.532 0.237 1.00 74.38 82 SER A CA 1
ATOM 609 C C . SER A 1 82 ? -15.911 -9.656 -0.947 1.00 74.38 82 SER A C 1
ATOM 611 O O . SER A 1 82 ? -16.049 -10.160 -2.057 1.00 74.38 82 SER A O 1
ATOM 613 N N . ALA A 1 83 ? -16.063 -8.343 -0.748 1.00 78.19 83 ALA A N 1
ATOM 614 C CA . ALA A 1 83 ? -16.398 -7.417 -1.827 1.00 78.19 83 ALA A CA 1
ATOM 615 C C . ALA A 1 83 ? -15.292 -7.353 -2.892 1.00 78.19 83 ALA A C 1
ATOM 617 O O . ALA A 1 83 ? -15.586 -7.423 -4.085 1.00 78.19 83 ALA A O 1
ATOM 618 N N . VAL A 1 84 ? -14.023 -7.281 -2.472 1.00 80.44 84 VAL A N 1
ATOM 619 C CA . VAL A 1 84 ? -12.881 -7.288 -3.402 1.00 80.44 84 VAL A CA 1
ATO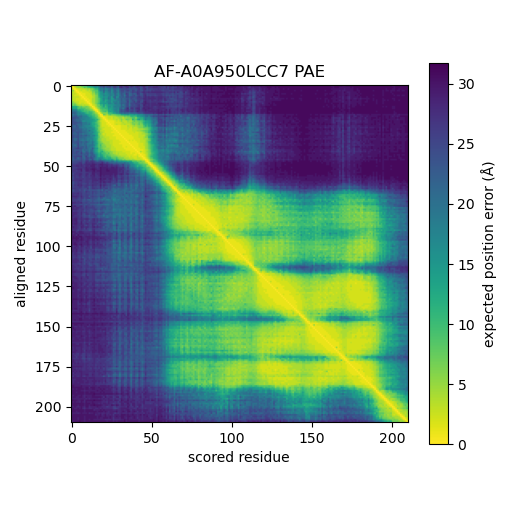M 620 C C . VAL A 1 84 ? -12.764 -8.638 -4.116 1.00 80.44 84 VAL A C 1
ATOM 622 O O . VAL A 1 84 ? -12.487 -8.662 -5.312 1.00 80.44 84 VAL A O 1
ATOM 625 N N . ALA A 1 85 ? -13.039 -9.751 -3.426 1.00 77.62 85 ALA A N 1
ATOM 626 C CA . ALA A 1 85 ? -13.066 -11.084 -4.029 1.00 77.62 85 ALA A CA 1
ATOM 627 C C . ALA A 1 85 ? -14.128 -11.188 -5.132 1.00 77.62 85 ALA A C 1
ATOM 629 O O . ALA A 1 85 ? -13.824 -11.604 -6.246 1.00 77.62 85 ALA A O 1
ATOM 630 N N . VAL A 1 86 ? -15.365 -10.774 -4.836 1.00 80.44 86 VAL A N 1
ATOM 631 C CA . VAL A 1 86 ? -16.471 -10.779 -5.804 1.00 80.44 86 VAL A CA 1
ATOM 632 C C . VAL A 1 86 ? -16.144 -9.877 -6.990 1.00 80.44 86 VAL A C 1
ATOM 634 O O . VAL A 1 86 ? -16.324 -10.290 -8.132 1.00 80.44 86 VAL A O 1
ATOM 637 N N . PHE A 1 87 ? -15.612 -8.679 -6.738 1.00 78.56 87 PHE A N 1
ATOM 638 C CA . PHE A 1 87 ? -15.165 -7.779 -7.796 1.00 78.56 87 PHE A CA 1
ATOM 639 C C . PHE A 1 87 ? -14.113 -8.438 -8.692 1.00 78.56 87 PHE A C 1
ATOM 641 O O . PHE A 1 87 ? -14.255 -8.404 -9.911 1.00 78.56 87 PHE A O 1
ATOM 648 N N . TRP A 1 88 ? -13.088 -9.067 -8.111 1.00 84.31 88 TRP A N 1
ATOM 649 C CA . TRP A 1 88 ? -12.037 -9.722 -8.885 1.00 84.31 88 TRP A CA 1
ATOM 650 C C . TRP A 1 88 ? -12.580 -10.868 -9.744 1.00 84.31 88 TRP A C 1
ATOM 652 O O . TRP A 1 88 ? -12.277 -10.922 -10.932 1.00 84.31 88 TRP A O 1
ATOM 662 N N . ILE A 1 89 ? -13.425 -11.730 -9.171 1.00 83.50 89 ILE A N 1
ATOM 663 C CA . ILE A 1 89 ? -14.031 -12.861 -9.889 1.00 83.50 89 ILE A CA 1
ATOM 664 C C . ILE A 1 89 ? -14.899 -12.368 -11.053 1.00 83.50 89 ILE A C 1
ATOM 666 O O . ILE A 1 89 ? -14.839 -12.933 -12.137 1.00 83.50 89 ILE A O 1
ATOM 670 N N . LEU A 1 90 ? -15.688 -11.309 -10.846 1.00 86.50 90 LEU A N 1
ATOM 671 C CA . LEU A 1 90 ? -16.578 -10.771 -11.881 1.00 86.50 90 LEU A CA 1
ATOM 672 C C . LEU A 1 90 ? -15.840 -10.014 -12.987 1.00 86.50 90 LEU A C 1
ATOM 674 O O . LEU A 1 90 ? -16.294 -10.007 -14.126 1.00 86.50 90 LEU A O 1
ATOM 678 N N . THR A 1 91 ? -14.753 -9.323 -12.647 1.00 85.38 91 THR A N 1
ATOM 679 C CA . THR A 1 91 ? -14.002 -8.496 -13.606 1.00 85.38 91 THR A CA 1
ATOM 680 C C . THR A 1 91 ? -12.892 -9.255 -14.316 1.00 85.38 91 THR A C 1
ATOM 682 O O . THR A 1 91 ? -12.307 -8.704 -15.245 1.00 85.38 91 THR A O 1
ATOM 685 N N . GLU A 1 92 ? -12.570 -10.471 -13.858 1.00 84.88 92 GLU A N 1
ATOM 686 C CA . GLU A 1 92 ? -11.415 -11.263 -14.304 1.00 84.88 92 GLU A CA 1
ATOM 687 C C . GLU A 1 92 ? -10.128 -10.428 -14.365 1.00 84.88 92 GLU A C 1
ATOM 689 O O . GLU A 1 92 ? -9.257 -10.618 -15.214 1.00 84.88 92 GLU A O 1
ATOM 694 N N . TRP A 1 93 ? -10.015 -9.450 -13.461 1.00 82.81 93 TRP A N 1
ATOM 695 C CA . TRP A 1 93 ? -8.953 -8.464 -13.537 1.00 82.81 93 TRP A CA 1
ATOM 696 C C . TRP A 1 93 ? -7.590 -9.154 -13.345 1.00 82.81 93 TRP A C 1
ATOM 698 O O . TRP A 1 93 ? -7.376 -9.760 -12.288 1.00 82.81 93 TRP A O 1
ATOM 708 N N . PRO A 1 94 ? -6.644 -9.066 -14.305 1.00 77.00 94 PRO A N 1
ATOM 709 C CA . PRO A 1 94 ? -5.389 -9.825 -14.249 1.00 77.00 94 PRO A CA 1
ATOM 710 C C . PRO A 1 94 ? -4.562 -9.571 -12.983 1.00 77.00 94 PRO A C 1
ATOM 712 O O . PRO A 1 94 ? -3.876 -10.460 -12.488 1.00 77.00 94 PRO A O 1
ATOM 715 N N . SER A 1 95 ? -4.664 -8.367 -12.420 1.00 79.38 95 SER A N 1
ATOM 716 C CA . SER A 1 95 ? -3.970 -7.939 -11.202 1.00 79.38 95 SER A CA 1
ATOM 717 C C . SER A 1 95 ? -4.845 -7.976 -9.940 1.00 79.38 95 SER A C 1
ATOM 719 O O . SER A 1 95 ? -4.452 -7.459 -8.891 1.00 79.38 95 SER A O 1
ATOM 721 N N . GLY A 1 96 ? -6.013 -8.624 -9.970 1.00 76.00 96 GLY A N 1
ATOM 722 C CA . GLY A 1 96 ? -6.911 -8.640 -8.811 1.00 76.00 96 GLY A CA 1
ATOM 723 C C . GLY A 1 96 ? -6.375 -9.404 -7.593 1.00 76.00 96 GLY A C 1
ATOM 724 O O . GLY A 1 96 ? -6.688 -9.025 -6.465 1.00 76.00 96 GLY A O 1
ATOM 725 N N . ALA A 1 97 ? -5.471 -10.374 -7.777 1.00 79.06 97 ALA A N 1
ATOM 726 C CA . ALA A 1 97 ? -4.751 -11.007 -6.664 1.00 79.06 97 ALA A CA 1
ATOM 727 C C . ALA A 1 97 ? -3.924 -9.984 -5.860 1.00 79.06 97 ALA A C 1
ATOM 729 O O . ALA A 1 97 ? -3.928 -9.990 -4.627 1.00 79.06 97 ALA A O 1
ATOM 730 N N . GLN A 1 98 ? -3.254 -9.061 -6.558 1.00 77.56 98 GLN A N 1
ATOM 731 C CA . GLN A 1 98 ? -2.493 -7.978 -5.937 1.00 77.56 98 GLN A CA 1
ATOM 732 C C . GLN A 1 98 ? -3.435 -7.016 -5.201 1.00 77.56 98 GLN A C 1
ATOM 734 O O . GLN A 1 98 ? -3.176 -6.651 -4.053 1.00 77.56 98 GLN A O 1
ATOM 739 N N . ALA A 1 99 ? -4.572 -6.672 -5.811 1.00 76.25 99 ALA A N 1
ATOM 740 C CA . ALA A 1 99 ? -5.587 -5.829 -5.184 1.00 76.25 99 ALA A CA 1
ATOM 741 C C . ALA A 1 99 ? -6.157 -6.445 -3.891 1.00 76.25 99 ALA A C 1
ATOM 743 O O . ALA A 1 99 ? -6.296 -5.742 -2.887 1.00 76.25 99 ALA A O 1
ATOM 744 N N . MET A 1 100 ? -6.420 -7.758 -3.871 1.00 79.75 100 MET A N 1
ATOM 745 C CA . MET A 1 100 ? -6.855 -8.469 -2.661 1.00 79.75 100 MET A CA 1
ATOM 746 C C . MET A 1 100 ? -5.815 -8.405 -1.542 1.00 79.75 100 MET A C 1
ATOM 748 O O . MET A 1 100 ? -6.175 -8.141 -0.392 1.00 79.75 100 MET A O 1
ATOM 752 N N . ALA A 1 101 ? -4.534 -8.610 -1.861 1.00 84.00 101 ALA A N 1
ATOM 753 C CA . ALA A 1 101 ? -3.461 -8.549 -0.871 1.00 84.00 101 ALA A CA 1
ATOM 754 C C . ALA A 1 101 ? -3.384 -7.162 -0.209 1.00 84.00 101 ALA A C 1
ATOM 756 O O . ALA A 1 101 ? -3.351 -7.062 1.020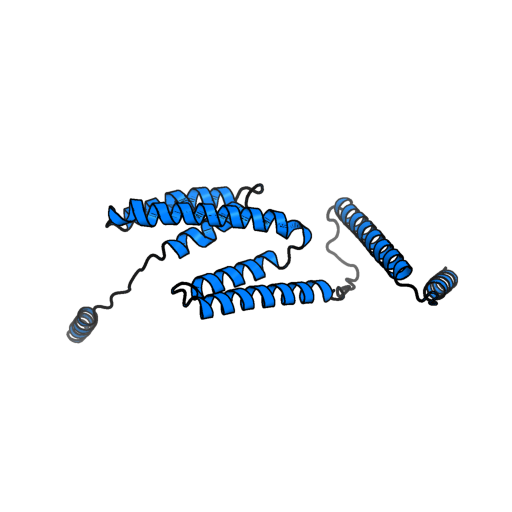 1.00 84.00 101 ALA A O 1
ATOM 757 N N . PHE A 1 102 ? -3.440 -6.085 -0.998 1.00 79.06 102 PHE A N 1
ATOM 758 C CA . PHE A 1 102 ? -3.415 -4.720 -0.462 1.00 79.06 102 PHE A CA 1
ATOM 759 C C . PHE A 1 102 ? -4.671 -4.359 0.329 1.00 79.06 102 PHE A C 1
ATOM 761 O O . PHE A 1 102 ? -4.566 -3.706 1.371 1.00 79.06 102 PHE A O 1
ATOM 768 N N . ALA A 1 103 ? -5.845 -4.826 -0.102 1.00 81.00 103 ALA A N 1
ATOM 769 C CA . ALA A 1 103 ? -7.077 -4.658 0.660 1.00 81.00 103 ALA A CA 1
ATOM 770 C C . ALA A 1 103 ? -6.985 -5.342 2.036 1.00 81.00 103 ALA A C 1
ATOM 772 O O . ALA A 1 103 ? -7.325 -4.730 3.05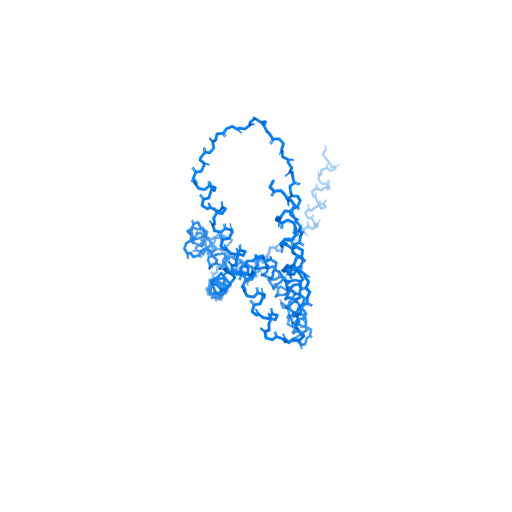1 1.00 81.00 103 ALA A O 1
ATOM 773 N N . ALA A 1 104 ? -6.462 -6.571 2.092 1.00 78.94 104 ALA A N 1
ATOM 774 C CA . ALA A 1 104 ? -6.254 -7.292 3.346 1.00 78.94 104 ALA A CA 1
ATOM 775 C C . ALA A 1 104 ? -5.254 -6.571 4.267 1.00 78.94 104 ALA A C 1
ATOM 777 O O . ALA A 1 104 ? -5.536 -6.391 5.454 1.00 78.94 104 ALA A O 1
ATOM 778 N N . ILE A 1 105 ? -4.127 -6.093 3.724 1.00 81.31 105 ILE A N 1
ATOM 779 C CA . ILE A 1 105 ? -3.138 -5.306 4.479 1.00 81.31 105 ILE A CA 1
ATOM 780 C C . ILE A 1 105 ? -3.787 -4.051 5.072 1.00 81.31 105 ILE A C 1
ATOM 782 O O . ILE A 1 105 ? -3.641 -3.799 6.268 1.00 81.31 105 ILE A O 1
ATOM 786 N N . GLY A 1 106 ? -4.534 -3.284 4.270 1.00 74.38 106 GLY A N 1
ATOM 787 C CA . GLY A 1 106 ? -5.207 -2.068 4.732 1.00 74.38 106 GLY A CA 1
ATOM 788 C C . GLY A 1 106 ? -6.199 -2.353 5.860 1.00 74.38 106 GLY A C 1
ATOM 789 O O . GLY A 1 106 ? -6.161 -1.708 6.909 1.00 74.38 106 GLY A O 1
ATOM 790 N N . VAL A 1 107 ? -7.036 -3.374 5.688 1.00 75.44 107 VAL A N 1
ATOM 791 C CA . VAL A 1 107 ? -7.995 -3.820 6.705 1.00 75.44 107 VAL A CA 1
ATOM 792 C C . VAL A 1 107 ? -7.298 -4.173 8.020 1.00 75.44 107 VAL A C 1
ATOM 794 O O . VAL A 1 107 ? -7.724 -3.701 9.072 1.00 75.44 107 VAL A O 1
ATOM 797 N N . ILE A 1 108 ? -6.214 -4.953 7.979 1.00 77.19 108 ILE A N 1
ATOM 798 C CA . ILE A 1 108 ? -5.465 -5.369 9.176 1.00 77.19 108 ILE A CA 1
ATOM 799 C C . ILE A 1 108 ? -4.760 -4.174 9.833 1.00 77.19 108 ILE A C 1
ATOM 801 O O . ILE A 1 108 ? -4.714 -4.071 11.060 1.00 77.19 108 ILE A O 1
ATOM 805 N N . LEU A 1 109 ? -4.227 -3.249 9.036 1.00 74.31 109 LEU A N 1
ATOM 806 C CA . LEU A 1 109 ? -3.466 -2.109 9.540 1.00 74.31 109 LEU A CA 1
ATOM 807 C C . LEU A 1 109 ? -4.363 -1.053 10.203 1.00 74.31 109 LEU A C 1
ATOM 809 O O . LEU A 1 109 ? -3.977 -0.449 11.210 1.00 74.31 109 LEU A O 1
ATOM 813 N N . PHE A 1 110 ? -5.558 -0.820 9.660 1.00 70.56 110 PHE A N 1
ATOM 814 C CA . PHE A 1 110 ? -6.489 0.195 10.170 1.00 70.56 110 PHE A CA 1
ATOM 815 C C . PHE A 1 110 ? -7.510 -0.353 11.173 1.00 70.56 110 PHE A C 1
ATOM 817 O O . PHE A 1 110 ? -8.129 0.421 11.906 1.00 70.56 110 PHE A O 1
ATOM 824 N N . ALA A 1 111 ? -7.623 -1.675 11.268 1.00 69.56 111 ALA A N 1
ATOM 825 C CA . ALA A 1 111 ? -8.473 -2.412 12.193 1.00 69.56 111 ALA A CA 1
ATOM 826 C C . ALA A 1 111 ? -8.461 -1.915 13.661 1.00 69.56 111 ALA A C 1
ATOM 828 O O . ALA A 1 111 ? -9.534 -1.704 14.230 1.00 69.56 111 ALA A O 1
ATOM 829 N N . PRO A 1 112 ? -7.296 -1.670 14.297 1.00 65.38 112 PRO A N 1
ATOM 830 C CA . PRO A 1 112 ? -7.240 -1.283 15.712 1.00 65.38 112 PRO A CA 1
ATOM 831 C C . PRO A 1 112 ? -7.516 0.206 15.978 1.00 65.38 112 PRO A C 1
ATOM 833 O O . PRO A 1 112 ? -7.541 0.625 17.132 1.00 65.38 112 PRO A O 1
ATOM 836 N N . ARG A 1 113 ? -7.653 1.041 14.940 1.00 61.19 113 ARG A N 1
ATOM 837 C CA . ARG A 1 113 ? -7.472 2.501 15.050 1.00 61.19 113 ARG A CA 1
ATOM 838 C C . ARG A 1 113 ? -8.773 3.313 15.109 1.00 61.19 113 ARG A C 1
ATOM 840 O O . ARG A 1 113 ? -8.779 4.433 14.625 1.00 61.19 113 ARG A O 1
ATOM 847 N N . ALA A 1 114 ? -9.848 2.785 15.699 1.00 60.78 114 ALA A N 1
ATOM 848 C CA . ALA A 1 114 ? -11.223 3.319 15.630 1.00 60.78 114 ALA A CA 1
ATOM 849 C C . ALA A 1 114 ? -11.367 4.865 15.565 1.00 60.78 114 ALA A C 1
ATOM 851 O O . ALA A 1 114 ? -11.937 5.355 14.594 1.00 60.78 114 ALA A O 1
ATOM 852 N N . ASP A 1 115 ? -10.791 5.628 16.504 1.00 55.97 115 ASP A N 1
ATOM 853 C CA . ASP A 1 115 ? -10.958 7.098 16.559 1.00 55.97 115 ASP A CA 1
ATOM 854 C C . ASP A 1 115 ? -10.008 7.896 15.639 1.00 55.97 115 ASP A C 1
ATOM 856 O O . ASP A 1 115 ? -10.298 9.030 15.270 1.00 55.97 115 ASP A O 1
ATOM 860 N N . GLN A 1 116 ? -8.874 7.315 15.231 1.00 59.78 116 GLN A N 1
ATOM 861 C CA . GLN A 1 116 ? -7.875 7.937 14.335 1.00 59.78 116 GLN A CA 1
ATOM 862 C C . GLN A 1 116 ? -7.905 7.336 12.917 1.00 59.78 116 GLN A C 1
ATOM 864 O O . GLN A 1 116 ? -7.111 7.703 12.050 1.00 59.78 116 GLN A O 1
ATOM 869 N N . ALA A 1 117 ? -8.810 6.387 12.666 1.00 64.75 117 ALA A N 1
ATOM 870 C CA . ALA A 1 117 ? -8.852 5.618 11.431 1.00 64.75 117 ALA A CA 1
ATOM 871 C C . ALA A 1 117 ? -9.193 6.500 10.233 1.00 64.75 117 ALA A C 1
ATOM 873 O O . ALA A 1 117 ? -8.606 6.323 9.176 1.00 64.75 117 ALA A O 1
ATOM 874 N N . TYR A 1 118 ? -10.105 7.462 10.380 1.00 69.88 118 TYR A N 1
ATOM 875 C CA . TYR A 1 118 ? -10.575 8.248 9.240 1.00 69.88 118 TYR A CA 1
ATOM 876 C C . TYR A 1 118 ? -9.481 9.149 8.648 1.00 69.88 118 TYR A C 1
ATOM 878 O O . TYR A 1 118 ? -9.226 9.105 7.445 1.00 69.88 118 TYR A O 1
ATOM 886 N N . SER A 1 119 ? -8.780 9.916 9.490 1.00 74.69 119 SER A N 1
ATOM 887 C CA . SER A 1 119 ? -7.686 10.795 9.054 1.00 74.69 119 SER A CA 1
ATOM 888 C C . SER A 1 119 ? -6.501 10.001 8.498 1.00 74.69 119 SER A C 1
ATOM 890 O O . SER A 1 119 ? -5.944 10.372 7.464 1.00 74.69 119 SER A O 1
ATOM 892 N N . MET A 1 120 ? -6.148 8.873 9.125 1.00 76.19 120 MET A N 1
ATOM 893 C CA . MET A 1 120 ? -5.079 8.002 8.630 1.00 76.19 120 MET A CA 1
ATOM 894 C C . MET A 1 120 ? -5.446 7.303 7.321 1.00 76.19 120 MET A C 1
ATOM 896 O O . MET A 1 120 ? -4.592 7.209 6.445 1.00 76.19 120 MET A O 1
ATOM 900 N N . VAL A 1 121 ? -6.688 6.840 7.161 1.00 78.38 121 VAL A N 1
ATOM 901 C CA . VAL A 1 121 ? -7.152 6.197 5.921 1.00 78.38 121 VAL A CA 1
ATOM 902 C C . VAL A 1 121 ? -7.184 7.203 4.778 1.00 78.38 121 VAL A C 1
ATOM 904 O O . VAL A 1 121 ? -6.705 6.885 3.692 1.00 78.38 121 VAL A O 1
ATOM 907 N N . LEU A 1 122 ? -7.676 8.425 5.006 1.00 81.56 122 LEU A N 1
ATOM 908 C CA . LEU A 1 122 ? -7.620 9.488 4.000 1.00 81.56 122 LEU A CA 1
ATOM 909 C C . LEU A 1 122 ? -6.178 9.831 3.624 1.00 81.56 122 LEU A C 1
ATOM 911 O O . LEU A 1 122 ? -5.855 9.858 2.439 1.00 81.56 122 LEU A O 1
ATOM 915 N N . GLY A 1 123 ? -5.304 10.028 4.616 1.00 82.25 123 GLY A N 1
ATOM 916 C CA . GLY A 1 123 ? -3.883 10.275 4.379 1.00 82.25 123 GLY A CA 1
ATOM 917 C C . GLY A 1 123 ? -3.245 9.155 3.561 1.00 82.25 123 GLY A C 1
ATOM 918 O O . GLY A 1 123 ? -2.636 9.423 2.530 1.00 82.25 123 GLY A O 1
ATOM 919 N N . PHE A 1 124 ? -3.459 7.901 3.959 1.00 82.88 124 PHE A N 1
ATOM 920 C CA . PHE A 1 124 ? -2.975 6.727 3.238 1.00 82.88 124 PHE A CA 1
ATOM 921 C C . PHE A 1 124 ? -3.513 6.668 1.808 1.00 82.88 124 PHE A C 1
ATOM 923 O O . PHE A 1 124 ? -2.729 6.447 0.896 1.00 82.88 124 PHE A O 1
ATOM 930 N N . THR A 1 125 ? -4.803 6.946 1.599 1.00 83.06 125 THR A N 1
ATOM 931 C CA . THR A 1 125 ? -5.458 6.927 0.278 1.00 83.06 125 THR A CA 1
ATOM 932 C C . THR A 1 125 ? -4.892 7.999 -0.656 1.00 83.06 125 THR A C 1
ATOM 934 O O . THR A 1 125 ? -4.641 7.746 -1.840 1.00 83.06 125 THR A O 1
ATOM 937 N N . ILE A 1 126 ? -4.646 9.200 -0.126 1.00 86.38 126 ILE A N 1
ATOM 938 C CA . ILE A 1 126 ? -3.978 10.288 -0.852 1.00 86.38 126 ILE A CA 1
ATOM 939 C C . ILE A 1 126 ? -2.555 9.857 -1.210 1.00 86.38 126 ILE A C 1
ATOM 941 O O . ILE A 1 126 ? -2.155 9.942 -2.369 1.00 86.38 126 ILE A O 1
ATOM 945 N N . GLY A 1 127 ? -1.827 9.322 -0.231 1.00 83.88 127 GLY A N 1
ATOM 946 C CA . GLY A 1 127 ? -0.490 8.773 -0.406 1.00 83.88 127 GLY A CA 1
ATOM 947 C C . GLY A 1 127 ? -0.414 7.734 -1.516 1.00 83.88 127 GLY A C 1
ATOM 948 O O . GLY A 1 127 ? 0.380 7.874 -2.441 1.00 83.88 127 GLY A O 1
ATOM 949 N N . THR A 1 128 ? -1.286 6.728 -1.468 1.00 84.75 128 THR A N 1
ATOM 950 C CA . THR A 1 128 ? -1.369 5.668 -2.476 1.00 84.75 128 THR A CA 1
ATOM 951 C C . THR A 1 128 ? -1.710 6.210 -3.858 1.00 84.75 128 THR A C 1
ATOM 953 O O . THR A 1 128 ? -1.128 5.761 -4.839 1.00 84.75 128 THR A O 1
ATOM 956 N N . SER A 1 129 ? -2.603 7.203 -3.949 1.00 86.25 129 SER A N 1
ATOM 957 C CA . SER A 1 129 ? -2.958 7.841 -5.225 1.00 86.25 129 SER A CA 1
ATOM 958 C C . SER A 1 129 ? -1.759 8.570 -5.834 1.00 86.25 129 SER A C 1
ATOM 960 O O . SER A 1 129 ? -1.466 8.411 -7.016 1.00 86.25 129 SER A O 1
ATOM 962 N N . ILE A 1 130 ? -1.021 9.323 -5.015 1.00 87.62 130 ILE A N 1
ATOM 963 C CA . ILE A 1 130 ? 0.202 10.016 -5.439 1.00 87.62 130 ILE A CA 1
ATOM 964 C C . ILE A 1 130 ? 1.283 9.003 -5.843 1.00 87.62 130 ILE A C 1
ATOM 966 O O . ILE A 1 130 ? 1.918 9.161 -6.884 1.00 87.62 130 ILE A O 1
ATOM 970 N N . GLY A 1 131 ? 1.461 7.934 -5.062 1.00 85.31 131 GLY A N 1
ATOM 971 C CA . GLY A 1 131 ? 2.385 6.843 -5.381 1.00 85.31 131 GLY A CA 1
ATOM 972 C C . GLY A 1 131 ? 2.055 6.165 -6.708 1.00 85.31 131 GLY A C 1
ATOM 973 O O . GLY A 1 131 ? 2.962 5.894 -7.490 1.00 85.31 131 GLY A O 1
ATOM 974 N N . ALA A 1 132 ? 0.769 5.965 -7.007 1.00 85.75 132 ALA A N 1
ATOM 975 C CA . ALA A 1 132 ? 0.325 5.416 -8.284 1.00 85.75 132 ALA A CA 1
ATOM 976 C C . ALA A 1 132 ? 0.637 6.343 -9.467 1.00 85.75 132 ALA A C 1
ATOM 978 O O . ALA A 1 132 ? 1.093 5.867 -10.505 1.00 85.75 132 ALA A O 1
ATOM 979 N N . ILE A 1 133 ? 0.466 7.659 -9.305 1.00 88.25 133 ILE A N 1
ATOM 980 C CA . ILE A 1 133 ? 0.848 8.644 -10.329 1.00 88.25 133 ILE A CA 1
ATOM 981 C C . ILE A 1 133 ? 2.358 8.593 -10.580 1.00 88.25 133 ILE A C 1
ATOM 983 O O . ILE A 1 133 ? 2.780 8.517 -11.732 1.00 88.25 133 ILE A O 1
ATOM 987 N N . PHE A 1 134 ? 3.182 8.579 -9.527 1.00 86.50 134 PHE A N 1
ATOM 988 C CA . PHE A 1 134 ? 4.634 8.461 -9.690 1.00 86.50 134 PHE A CA 1
ATOM 989 C C . PHE A 1 134 ? 5.041 7.142 -10.344 1.00 86.50 134 PHE A C 1
ATOM 991 O O . PHE A 1 134 ? 5.896 7.151 -11.227 1.00 86.50 134 PHE A O 1
ATOM 998 N N . ALA A 1 135 ? 4.423 6.025 -9.956 1.00 85.38 135 ALA A N 1
ATOM 999 C CA . ALA A 1 135 ? 4.674 4.731 -10.582 1.00 85.38 135 ALA A CA 1
ATOM 1000 C C . ALA A 1 135 ? 4.327 4.767 -12.076 1.00 85.38 135 ALA A C 1
ATOM 1002 O O . ALA A 1 135 ? 5.123 4.307 -12.887 1.00 85.38 135 ALA A O 1
ATOM 1003 N N . ALA A 1 136 ? 3.201 5.380 -12.455 1.00 83.69 136 ALA A N 1
ATOM 1004 C CA . ALA A 1 136 ? 2.820 5.547 -13.854 1.00 83.69 136 ALA A CA 1
ATOM 1005 C C . ALA A 1 136 ? 3.822 6.420 -14.628 1.00 83.69 136 ALA A C 1
ATOM 1007 O O . ALA A 1 136 ? 4.235 6.048 -15.722 1.00 83.69 136 ALA A O 1
ATOM 1008 N N . VAL A 1 137 ? 4.266 7.547 -14.061 1.00 86.19 137 VAL A N 1
ATOM 1009 C CA . VAL A 1 137 ? 5.293 8.399 -14.689 1.00 86.19 137 VAL A CA 1
ATOM 1010 C C . VAL A 1 137 ? 6.590 7.618 -14.894 1.00 86.19 137 VAL A C 1
ATOM 1012 O O . VAL A 1 137 ? 7.158 7.641 -15.982 1.00 86.19 137 VAL A O 1
ATOM 1015 N N . VAL A 1 138 ? 7.046 6.884 -13.880 1.00 84.56 138 VAL A N 1
ATOM 1016 C CA . VAL A 1 138 ? 8.271 6.086 -13.984 1.00 84.56 138 VAL A CA 1
ATOM 1017 C C . VAL A 1 138 ? 8.105 4.967 -15.024 1.00 84.56 138 VAL A C 1
ATOM 1019 O O . VAL A 1 138 ? 8.956 4.837 -15.900 1.00 84.56 138 VAL A O 1
ATOM 1022 N N . ALA A 1 139 ? 6.994 4.227 -14.999 1.00 83.38 139 ALA A N 1
ATOM 1023 C CA . ALA A 1 139 ? 6.707 3.124 -15.920 1.00 83.38 139 ALA A CA 1
ATOM 1024 C C . ALA A 1 139 ? 6.562 3.557 -17.386 1.00 83.38 139 ALA A C 1
ATOM 1026 O O . ALA A 1 139 ? 7.061 2.868 -1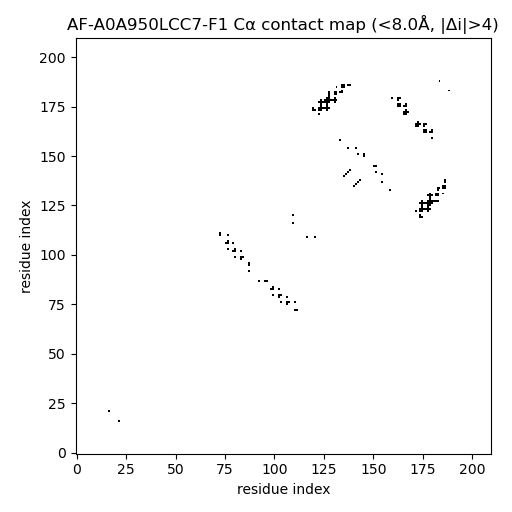8.271 1.00 83.38 139 ALA A O 1
ATOM 1027 N N . PHE A 1 140 ? 5.884 4.676 -17.654 1.00 83.31 140 PHE A N 1
ATOM 1028 C CA . PHE A 1 140 ? 5.548 5.087 -19.021 1.00 83.31 140 PHE A CA 1
ATOM 1029 C C . PHE A 1 140 ? 6.475 6.149 -19.610 1.00 83.31 140 PHE A C 1
ATOM 1031 O O . PHE A 1 140 ? 6.515 6.272 -20.829 1.00 83.31 140 PHE A O 1
ATOM 1038 N N . ALA A 1 141 ? 7.193 6.922 -18.791 1.00 83.12 141 ALA A N 1
ATOM 1039 C CA . ALA A 1 141 ? 8.071 7.985 -19.285 1.00 83.12 141 ALA A CA 1
ATOM 1040 C C . ALA A 1 141 ? 9.559 7.703 -19.058 1.00 83.12 141 ALA A C 1
ATOM 1042 O O . ALA A 1 141 ? 10.366 8.099 -19.888 1.00 83.12 141 ALA A O 1
ATOM 1043 N N . LEU A 1 142 ? 9.941 7.042 -17.957 1.00 78.50 142 LEU A N 1
ATOM 1044 C CA . LEU A 1 142 ? 11.357 6.771 -17.671 1.00 78.50 142 LEU A CA 1
ATOM 1045 C C . LEU A 1 142 ? 11.797 5.403 -18.187 1.00 78.50 142 LEU A C 1
ATOM 1047 O O . LEU A 1 142 ? 12.803 5.323 -18.882 1.00 78.50 142 LEU A O 1
ATOM 1051 N N . LEU A 1 143 ? 11.056 4.337 -17.862 1.00 76.25 143 LEU A N 1
ATOM 1052 C CA . LEU A 1 143 ? 11.450 2.972 -18.226 1.00 76.25 143 LEU A CA 1
ATOM 1053 C C . LEU A 1 143 ? 11.647 2.740 -19.737 1.00 76.25 143 LEU A C 1
ATOM 1055 O O . LEU A 1 143 ? 12.590 2.022 -20.062 1.00 76.25 143 LEU A O 1
ATOM 1059 N N . PRO A 1 144 ? 10.846 3.317 -20.659 1.00 77.25 144 PRO A N 1
ATOM 1060 C CA . PRO A 1 144 ? 11.033 3.080 -22.093 1.00 77.25 144 PRO A CA 1
ATOM 1061 C C . PRO A 1 144 ? 12.384 3.567 -22.632 1.00 77.25 144 PRO A C 1
ATOM 1063 O O . PRO A 1 144 ? 12.904 2.970 -23.567 1.00 77.25 144 PRO A O 1
ATOM 1066 N N . ASP A 1 145 ? 12.955 4.614 -22.029 1.00 71.56 145 ASP A N 1
ATOM 1067 C CA . ASP A 1 145 ? 14.212 5.232 -22.471 1.00 71.56 145 ASP A CA 1
ATOM 1068 C C . ASP A 1 145 ? 15.439 4.733 -21.684 1.00 71.56 145 ASP A C 1
ATOM 1070 O O . ASP A 1 145 ? 16.575 5.107 -21.986 1.00 71.56 145 ASP A O 1
ATOM 1074 N N . THR A 1 146 ? 15.249 3.891 -20.659 1.00 70.56 146 THR A N 1
ATOM 1075 C CA . THR A 1 146 ? 16.337 3.445 -19.777 1.00 70.56 146 THR A CA 1
ATOM 1076 C C . THR A 1 146 ? 16.520 1.932 -19.792 1.00 70.56 146 THR A C 1
ATOM 1078 O O . THR A 1 146 ? 15.730 1.199 -19.207 1.00 70.56 146 THR A O 1
ATOM 1081 N N . GLU A 1 147 ? 17.633 1.458 -20.353 1.00 72.69 147 GLU A N 1
ATOM 1082 C CA . GLU A 1 147 ? 17.962 0.021 -20.383 1.00 72.69 147 GLU A CA 1
ATOM 1083 C C . GLU A 1 147 ? 18.851 -0.438 -19.212 1.00 72.69 147 GLU A C 1
ATOM 1085 O O . GLU A 1 147 ? 19.170 -1.618 -19.077 1.00 72.69 147 GLU A O 1
ATOM 1090 N N . THR A 1 148 ? 19.286 0.482 -18.342 1.00 81.00 148 THR A N 1
ATOM 1091 C CA . THR A 1 148 ? 20.251 0.164 -17.278 1.00 81.00 148 THR A CA 1
ATOM 1092 C C . THR A 1 148 ? 19.608 0.065 -15.900 1.00 81.00 148 THR A C 1
ATOM 1094 O O . THR A 1 148 ? 18.834 0.922 -15.471 1.00 81.00 148 THR A O 1
ATOM 1097 N N . PHE A 1 149 ? 20.038 -0.944 -15.138 1.00 79.88 149 PHE A N 1
ATOM 1098 C CA . PHE A 1 149 ? 19.653 -1.118 -13.735 1.00 79.88 149 PHE A CA 1
ATOM 1099 C C . PHE A 1 149 ? 19.999 0.104 -12.863 1.00 79.88 149 PHE A C 1
ATOM 1101 O O . PHE A 1 149 ? 19.268 0.441 -11.929 1.00 79.88 149 PHE A O 1
ATOM 1108 N N . GLY A 1 150 ? 21.102 0.794 -13.175 1.00 84.31 150 GLY A N 1
ATOM 1109 C CA . GLY A 1 150 ? 21.511 2.009 -12.469 1.00 84.31 150 GLY A CA 1
ATOM 1110 C C . GLY A 1 150 ? 20.492 3.142 -12.613 1.00 84.31 150 GLY A C 1
ATOM 1111 O O . GLY A 1 150 ? 20.096 3.733 -11.610 1.00 84.31 150 GLY A O 1
ATOM 1112 N N . ALA A 1 151 ? 20.012 3.400 -13.834 1.00 82.00 151 ALA A N 1
ATOM 1113 C CA . ALA A 1 151 ? 18.990 4.415 -14.085 1.00 82.00 151 ALA A CA 1
ATOM 1114 C C . ALA A 1 151 ? 17.667 4.082 -13.376 1.00 82.00 151 ALA A C 1
ATOM 1116 O O . ALA A 1 151 ? 17.081 4.949 -12.726 1.00 82.00 151 ALA A O 1
ATOM 1117 N N . PHE A 1 152 ? 17.257 2.810 -13.403 1.00 83.75 152 PHE A N 1
ATOM 1118 C CA . PHE A 1 152 ? 16.090 2.334 -12.656 1.00 83.75 152 PHE A CA 1
ATOM 1119 C C . PHE A 1 152 ? 16.239 2.547 -11.139 1.00 83.75 152 PHE A C 1
ATOM 1121 O O . PHE A 1 152 ? 15.330 3.057 -10.483 1.00 83.75 152 PHE A O 1
ATOM 1128 N N . SER A 1 153 ? 17.410 2.234 -10.576 1.00 87.44 153 SER A N 1
ATOM 1129 C CA . SER A 1 153 ?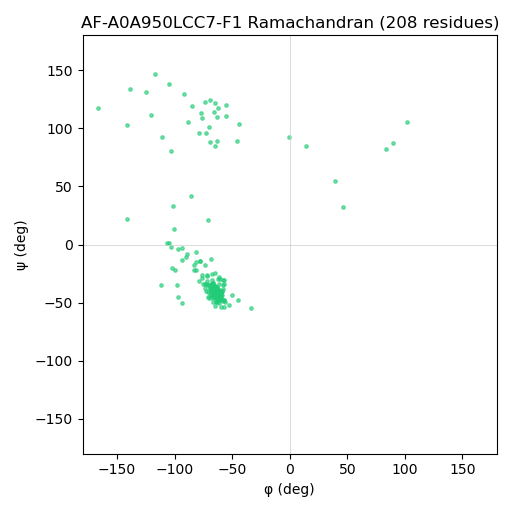 17.692 2.420 -9.145 1.00 87.44 153 SER A CA 1
ATOM 1130 C C . SER A 1 153 ? 17.650 3.893 -8.727 1.00 87.44 153 SER A C 1
ATOM 1132 O O . SER A 1 153 ? 17.131 4.217 -7.658 1.00 87.44 153 SER A O 1
ATOM 1134 N N . ILE A 1 154 ? 18.149 4.797 -9.575 1.00 88.81 154 ILE A N 1
ATOM 1135 C CA . ILE A 1 154 ? 18.071 6.247 -9.343 1.00 88.81 154 ILE A CA 1
ATOM 1136 C C . ILE A 1 154 ? 16.614 6.721 -9.395 1.00 88.81 154 ILE A C 1
ATOM 1138 O O . ILE A 1 154 ? 16.197 7.477 -8.518 1.00 88.81 154 ILE A O 1
ATOM 1142 N N . ALA A 1 155 ? 15.825 6.248 -10.364 1.00 86.88 155 ALA A N 1
ATOM 1143 C CA . ALA A 1 155 ? 14.405 6.583 -10.478 1.00 86.88 155 ALA A CA 1
ATOM 1144 C C . ALA A 1 155 ? 13.606 6.134 -9.242 1.00 86.88 155 ALA A C 1
ATOM 1146 O O . ALA A 1 155 ? 12.820 6.910 -8.694 1.00 86.88 155 ALA A O 1
ATOM 1147 N N . LEU A 1 156 ? 13.861 4.916 -8.748 1.00 88.12 156 LEU A N 1
ATOM 1148 C CA . LEU A 1 156 ? 13.290 4.436 -7.489 1.00 88.12 156 LEU A CA 1
ATOM 1149 C C . LEU A 1 156 ? 13.729 5.303 -6.305 1.00 88.12 156 LEU A C 1
ATOM 1151 O O . LEU A 1 156 ? 12.894 5.701 -5.491 1.00 88.12 156 LEU A O 1
ATOM 1155 N N . GLY A 1 157 ? 15.024 5.613 -6.211 1.00 88.19 157 GLY A N 1
ATOM 1156 C CA . GLY A 1 157 ? 15.585 6.441 -5.146 1.00 88.19 157 GLY A CA 1
ATOM 1157 C C . GLY A 1 157 ? 14.967 7.838 -5.096 1.00 88.19 157 GLY A C 1
ATOM 1158 O O . GLY A 1 157 ? 14.650 8.323 -4.012 1.00 88.19 157 GLY A O 1
ATOM 1159 N N . LEU A 1 158 ? 14.711 8.451 -6.254 1.00 91.19 158 LEU A N 1
ATOM 1160 C CA . LEU A 1 158 ? 14.125 9.789 -6.354 1.00 91.19 158 LEU A CA 1
ATOM 1161 C C . LEU A 1 158 ? 12.727 9.877 -5.726 1.00 91.19 158 LEU A C 1
ATOM 1163 O O . LEU A 1 158 ? 12.346 10.938 -5.242 1.00 91.19 158 LEU A O 1
ATOM 1167 N N . VAL A 1 159 ? 11.980 8.771 -5.69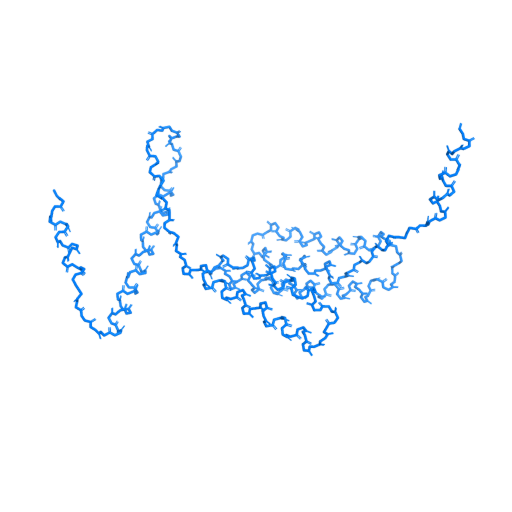7 1.00 88.12 159 VAL A N 1
ATOM 1168 C CA . VAL A 1 159 ? 10.645 8.704 -5.085 1.00 88.12 159 VAL A CA 1
ATOM 1169 C C . VAL A 1 159 ? 10.715 8.151 -3.657 1.00 88.12 159 VAL A C 1
ATOM 1171 O O . VAL A 1 159 ? 10.118 8.717 -2.740 1.00 88.12 159 VAL A O 1
ATOM 1174 N N . LEU A 1 160 ? 11.469 7.072 -3.433 1.00 90.31 160 LEU A N 1
ATOM 1175 C CA . LEU A 1 160 ? 11.505 6.365 -2.149 1.00 90.31 160 LEU A CA 1
ATOM 1176 C C . LEU A 1 160 ? 12.309 7.093 -1.067 1.00 90.31 160 LEU A C 1
ATOM 1178 O O . LEU A 1 160 ? 11.929 7.024 0.100 1.00 90.31 160 LEU A O 1
ATOM 1182 N N . VAL A 1 161 ? 13.386 7.802 -1.416 1.00 92.19 161 VAL A N 1
ATOM 1183 C CA . VAL A 1 161 ? 14.188 8.566 -0.442 1.00 92.19 161 VAL A CA 1
ATOM 1184 C C . VAL A 1 161 ? 13.381 9.709 0.183 1.00 92.19 161 VAL A C 1
ATOM 1186 O O . VAL A 1 161 ? 13.290 9.748 1.415 1.00 92.19 161 VAL A O 1
ATOM 1189 N N . PRO A 1 162 ? 12.741 10.614 -0.589 1.00 89.19 162 PRO A N 1
ATOM 1190 C CA . PRO A 1 162 ? 11.907 11.650 0.011 1.00 89.19 162 PRO A CA 1
ATOM 1191 C C . PRO A 1 162 ? 10.668 11.066 0.691 1.00 89.19 162 PRO A C 1
ATOM 1193 O O . PRO A 1 162 ? 10.266 11.576 1.736 1.00 89.19 162 PRO A O 1
ATOM 1196 N N . ALA A 1 163 ? 10.096 9.972 0.173 1.00 88.75 163 ALA A N 1
ATOM 1197 C CA . ALA A 1 163 ? 8.998 9.292 0.851 1.00 88.75 163 ALA A CA 1
ATOM 1198 C C . ALA A 1 163 ? 9.419 8.764 2.230 1.00 88.75 163 ALA A C 1
ATOM 1200 O O . ALA A 1 163 ? 8.745 9.042 3.218 1.00 88.75 163 ALA A O 1
ATOM 1201 N N . GLY A 1 164 ? 10.558 8.075 2.327 1.00 85.50 164 GLY A N 1
ATOM 1202 C CA . GLY A 1 164 ? 11.104 7.573 3.589 1.00 85.50 164 GLY A CA 1
ATOM 1203 C C . GLY A 1 164 ? 11.441 8.693 4.576 1.00 85.50 164 GLY A C 1
ATOM 1204 O O . GLY A 1 164 ? 11.102 8.597 5.757 1.00 85.50 164 GLY A O 1
ATOM 1205 N N . ALA A 1 165 ? 12.021 9.796 4.094 1.00 88.12 165 ALA A N 1
ATOM 1206 C CA . ALA A 1 165 ? 12.244 10.989 4.910 1.00 88.12 165 ALA A CA 1
ATOM 1207 C C . ALA A 1 165 ? 10.921 11.596 5.418 1.00 88.12 165 ALA A C 1
ATOM 1209 O O . ALA A 1 165 ? 10.833 12.020 6.571 1.00 88.12 165 ALA A O 1
ATOM 1210 N N . GLY A 1 166 ? 9.877 11.590 4.586 1.00 84.94 166 GLY A N 1
ATOM 1211 C CA . GLY A 1 166 ? 8.530 12.029 4.946 1.00 84.94 166 GLY A CA 1
ATOM 1212 C C . GLY A 1 166 ? 7.838 11.122 5.968 1.00 84.94 166 GLY A C 1
ATOM 1213 O O . GLY A 1 166 ? 7.134 11.626 6.841 1.00 84.94 166 GLY A O 1
ATOM 1214 N N . VAL A 1 167 ? 8.081 9.804 5.938 1.00 86.50 167 VAL A N 1
ATOM 1215 C CA . VAL A 1 167 ? 7.585 8.867 6.970 1.00 86.50 167 VAL A CA 1
ATOM 1216 C C . VAL A 1 167 ? 8.148 9.217 8.351 1.00 86.50 167 VAL A C 1
ATOM 1218 O O . VAL A 1 167 ? 7.436 9.092 9.346 1.00 86.50 167 VAL A O 1
ATOM 1221 N N . ALA A 1 168 ? 9.388 9.712 8.428 1.00 84.56 168 ALA A N 1
ATOM 1222 C CA . ALA A 1 168 ? 9.985 10.153 9.690 1.00 84.56 168 ALA A CA 1
ATOM 1223 C C . ALA A 1 168 ? 9.321 11.420 10.276 1.00 84.56 168 ALA A C 1
ATOM 1225 O O . ALA A 1 168 ? 9.555 11.751 11.438 1.00 84.56 168 ALA A O 1
ATOM 1226 N N . GLN A 1 169 ? 8.481 12.122 9.506 1.00 79.94 169 GLN A N 1
ATOM 1227 C CA . GLN A 1 169 ? 7.734 13.292 9.967 1.00 79.94 169 GLN A CA 1
ATOM 1228 C C . GLN A 1 169 ? 6.352 12.880 10.502 1.00 79.94 169 GLN A C 1
ATOM 1230 O O . GLN A 1 169 ? 5.579 12.204 9.822 1.00 79.94 169 GLN A O 1
ATOM 1235 N N . SER A 1 170 ? 5.997 13.334 11.708 1.00 72.88 170 SER A N 1
ATOM 1236 C CA . SER A 1 170 ? 4.776 12.910 12.421 1.00 72.88 170 SER A CA 1
ATOM 1237 C C . SER A 1 170 ? 3.463 13.474 11.858 1.00 72.88 170 SER A C 1
ATOM 1239 O O . SER A 1 170 ? 2.393 12.942 12.145 1.00 72.88 170 SER A O 1
ATOM 1241 N N . TRP A 1 171 ? 3.516 14.539 11.053 1.00 76.00 171 TRP A N 1
ATOM 1242 C CA . TRP A 1 171 ? 2.323 15.252 10.570 1.00 76.00 171 TRP A CA 1
ATOM 1243 C C . TRP A 1 171 ? 1.617 14.603 9.367 1.00 76.00 171 TRP A C 1
ATOM 1245 O O . TRP A 1 171 ? 0.435 14.856 9.149 1.00 76.00 171 TRP A O 1
ATOM 1255 N N . GLN A 1 172 ? 2.312 13.772 8.582 1.00 79.56 172 GLN A N 1
ATOM 1256 C CA . GLN A 1 172 ? 1.782 13.167 7.346 1.00 79.56 172 GLN A CA 1
ATOM 1257 C C . GLN A 1 172 ? 2.229 11.710 7.144 1.00 79.56 172 GLN A C 1
ATOM 1259 O O . GLN A 1 172 ? 2.195 11.183 6.031 1.00 79.56 172 GLN A O 1
ATOM 1264 N N . THR A 1 173 ? 2.611 11.024 8.223 1.00 83.50 173 THR A N 1
ATOM 1265 C CA . THR A 1 173 ? 3.182 9.668 8.186 1.00 83.50 173 THR A CA 1
ATOM 1266 C C . THR A 1 173 ? 2.343 8.685 7.361 1.00 83.50 173 THR A C 1
ATOM 1268 O O . THR A 1 173 ? 2.884 7.945 6.546 1.00 83.50 173 THR A O 1
ATOM 1271 N N . ALA A 1 174 ? 1.013 8.706 7.509 1.00 83.62 174 ALA A N 1
ATOM 1272 C CA . ALA A 1 174 ? 0.122 7.795 6.789 1.00 83.62 174 ALA A CA 1
ATOM 1273 C C . ALA A 1 174 ? 0.166 7.985 5.261 1.00 83.62 174 ALA A C 1
ATOM 1275 O O . ALA A 1 174 ? 0.113 6.998 4.529 1.00 83.62 174 ALA A O 1
ATOM 1276 N N . ALA A 1 175 ? 0.310 9.223 4.780 1.00 85.50 175 ALA A N 1
ATOM 1277 C CA . ALA A 1 175 ? 0.391 9.514 3.351 1.00 85.50 175 ALA A CA 1
ATOM 1278 C C . ALA A 1 175 ? 1.714 9.038 2.749 1.00 85.50 175 ALA A C 1
ATOM 1280 O O . ALA A 1 175 ? 1.721 8.366 1.721 1.00 85.50 175 ALA A O 1
ATOM 1281 N N . PHE A 1 176 ? 2.834 9.296 3.421 1.00 86.88 176 PHE A N 1
ATOM 1282 C CA . PHE A 1 176 ? 4.129 8.809 2.947 1.00 86.88 176 PHE A CA 1
ATOM 1283 C C . PHE A 1 176 ? 4.238 7.279 2.998 1.00 86.88 176 PHE A C 1
ATOM 1285 O O . PHE A 1 176 ? 4.793 6.682 2.076 1.00 86.88 176 PHE A O 1
ATOM 1292 N N . ILE A 1 177 ? 3.634 6.636 4.007 1.00 86.06 177 ILE A N 1
ATOM 1293 C CA . ILE A 1 177 ? 3.496 5.172 4.047 1.00 86.06 177 ILE A CA 1
ATOM 1294 C C . ILE A 1 177 ? 2.670 4.683 2.853 1.00 86.06 177 ILE A C 1
ATOM 1296 O O . ILE A 1 177 ? 3.098 3.757 2.173 1.00 86.06 177 ILE A O 1
ATOM 1300 N N . GLY A 1 178 ? 1.516 5.298 2.574 1.00 85.69 178 GLY A N 1
ATOM 1301 C CA . GLY A 1 178 ? 0.668 4.918 1.439 1.00 85.69 178 GLY A CA 1
ATOM 1302 C C . GLY A 1 178 ? 1.378 5.049 0.092 1.00 85.69 178 GLY A C 1
ATOM 1303 O O . GLY A 1 178 ? 1.306 4.143 -0.737 1.00 85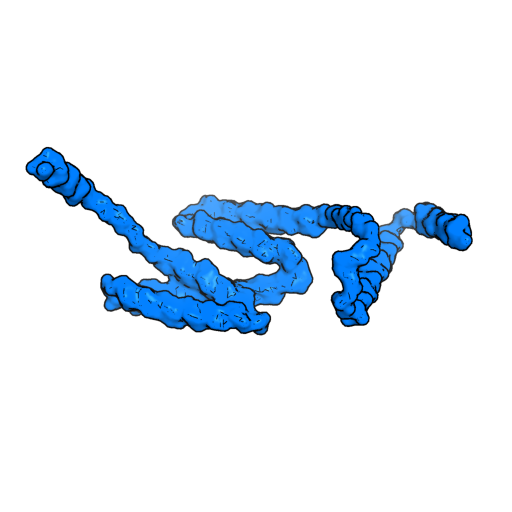.69 178 GLY A O 1
ATOM 1304 N N . LEU A 1 179 ? 2.126 6.137 -0.096 1.00 87.94 179 LEU A N 1
ATOM 1305 C CA . LEU A 1 179 ? 2.932 6.369 -1.293 1.00 87.94 179 LEU A CA 1
ATOM 1306 C C . LEU A 1 179 ? 3.965 5.257 -1.484 1.00 87.94 179 LEU A C 1
ATOM 1308 O O . LEU A 1 179 ? 3.993 4.618 -2.536 1.00 87.94 179 LEU A O 1
ATOM 1312 N N . ALA A 1 180 ? 4.779 4.990 -0.461 1.00 86.88 180 ALA A N 1
ATOM 1313 C CA . ALA A 1 180 ? 5.821 3.971 -0.536 1.00 86.88 180 ALA A CA 1
ATOM 1314 C C . ALA A 1 180 ? 5.244 2.552 -0.696 1.00 86.88 180 ALA A C 1
ATOM 1316 O O . ALA A 1 180 ? 5.821 1.733 -1.411 1.00 86.88 180 ALA A O 1
ATOM 1317 N N . ALA A 1 181 ? 4.099 2.270 -0.064 1.00 84.81 181 ALA A N 1
ATOM 1318 C CA . ALA A 1 181 ? 3.490 0.944 -0.040 1.00 84.81 181 ALA A CA 1
ATOM 1319 C C . ALA A 1 181 ? 3.015 0.459 -1.416 1.00 84.81 181 ALA A C 1
ATOM 1321 O O . ALA A 1 181 ? 3.118 -0.737 -1.674 1.00 84.81 181 ALA A O 1
ATOM 1322 N N . LEU A 1 182 ? 2.509 1.344 -2.286 1.00 84.12 182 LEU A N 1
ATOM 1323 C CA . LEU A 1 182 ? 2.022 0.959 -3.621 1.00 84.12 182 LEU A CA 1
ATOM 1324 C C . LEU A 1 182 ? 2.975 1.278 -4.769 1.00 84.12 182 LEU A C 1
ATOM 1326 O O . LEU A 1 182 ? 2.861 0.652 -5.820 1.00 84.12 182 LEU A O 1
ATOM 1330 N N . PHE A 1 183 ? 3.926 2.192 -4.585 1.00 86.06 183 PHE A N 1
ATOM 1331 C CA . PHE A 1 183 ? 4.823 2.603 -5.663 1.00 86.06 183 PHE A CA 1
ATOM 1332 C C . PHE A 1 183 ? 5.608 1.427 -6.279 1.00 86.06 183 PHE A C 1
ATOM 1334 O O . PHE A 1 183 ? 5.536 1.203 -7.484 1.00 86.06 183 PHE A O 1
ATOM 1341 N N . VAL A 1 184 ? 6.310 0.632 -5.463 1.00 85.69 184 VAL A N 1
ATOM 1342 C CA . VAL A 1 184 ? 7.116 -0.506 -5.955 1.00 85.69 184 VAL A CA 1
ATOM 1343 C C . VAL A 1 184 ? 6.256 -1.645 -6.531 1.00 85.69 184 VAL A C 1
ATOM 1345 O O . VAL A 1 184 ? 6.566 -2.112 -7.627 1.00 85.69 184 VAL A O 1
ATOM 1348 N N . PRO A 1 185 ? 5.170 -2.092 -5.868 1.00 83.19 185 PRO A N 1
ATOM 1349 C CA . PRO A 1 185 ? 4.288 -3.121 -6.421 1.00 83.19 185 PRO A CA 1
ATOM 1350 C C . PRO A 1 185 ? 3.669 -2.761 -7.773 1.00 83.19 185 PRO A C 1
ATOM 1352 O O . PRO A 1 185 ? 3.482 -3.655 -8.594 1.00 83.19 185 PRO A O 1
ATOM 1355 N N . LEU A 1 186 ? 3.355 -1.481 -8.007 1.00 83.38 186 LEU A N 1
ATOM 1356 C CA . LEU A 1 186 ? 2.795 -1.014 -9.279 1.00 83.38 186 LEU A CA 1
ATOM 1357 C C . LEU A 1 186 ? 3.822 -1.009 -10.411 1.00 83.38 186 LEU A C 1
ATOM 1359 O O . LEU A 1 186 ? 3.457 -1.229 -11.561 1.00 83.38 186 LEU A O 1
ATOM 1363 N N . LEU A 1 187 ? 5.097 -0.781 -10.092 1.00 83.44 187 LEU A N 1
ATOM 1364 C CA . LEU A 1 187 ? 6.183 -0.899 -11.065 1.00 83.44 187 LEU A CA 1
ATOM 1365 C C . LEU A 1 187 ? 6.471 -2.355 -11.437 1.00 83.44 187 LEU A C 1
ATOM 1367 O O . LEU A 1 187 ? 6.979 -2.600 -12.525 1.00 83.44 187 LEU A O 1
ATOM 1371 N N . SER A 1 188 ? 6.163 -3.300 -10.538 1.00 80.12 188 SER A N 1
ATOM 1372 C CA . SER A 1 188 ? 6.340 -4.746 -10.730 1.00 80.12 188 SER A CA 1
ATOM 1373 C C . SER A 1 188 ? 7.648 -5.108 -11.464 1.00 80.12 188 SER A C 1
ATOM 1375 O O . SER A 1 188 ? 7.596 -5.783 -12.496 1.00 80.12 188 SER A O 1
ATOM 1377 N N . PRO A 1 189 ? 8.829 -4.658 -10.981 1.00 74.88 189 PRO A N 1
ATOM 1378 C CA . PRO A 1 189 ? 10.087 -4.921 -11.665 1.00 74.88 189 PRO A CA 1
ATOM 1379 C C . PRO A 1 189 ? 10.350 -6.427 -11.705 1.00 74.88 189 PRO A C 1
ATOM 1381 O O . PRO A 1 189 ? 10.621 -7.056 -10.681 1.00 74.88 189 PRO A O 1
ATOM 1384 N N . ALA A 1 190 ? 10.249 -7.009 -12.896 1.00 72.31 190 ALA A N 1
ATOM 1385 C CA . ALA A 1 190 ? 10.554 -8.410 -13.111 1.00 72.31 190 ALA A CA 1
ATOM 1386 C C . ALA A 1 190 ? 12.077 -8.580 -13.155 1.00 72.31 190 ALA A C 1
ATOM 1388 O O . ALA A 1 190 ? 12.742 -8.096 -14.066 1.00 72.31 190 ALA A O 1
ATOM 1389 N N . ASN A 1 191 ? 12.634 -9.263 -12.157 1.00 67.69 191 ASN A N 1
ATOM 1390 C CA . ASN A 1 191 ? 13.996 -9.780 -12.221 1.00 67.69 191 ASN A CA 1
ATOM 1391 C C . ASN A 1 191 ? 13.906 -11.280 -12.500 1.00 67.69 191 ASN A C 1
ATOM 1393 O O . ASN A 1 191 ? 13.915 -12.095 -11.575 1.00 67.69 191 ASN A O 1
ATOM 1397 N N . GLU A 1 192 ? 13.706 -11.637 -13.768 1.00 69.81 192 GLU A N 1
ATOM 1398 C CA . GLU A 1 192 ? 13.646 -13.040 -14.166 1.00 69.81 192 GLU A CA 1
ATOM 1399 C C . GLU A 1 192 ? 15.015 -13.690 -13.953 1.00 69.81 192 GLU A C 1
ATOM 1401 O O . GLU A 1 192 ? 16.007 -13.358 -14.604 1.00 69.81 192 GLU A O 1
ATOM 1406 N N . MET A 1 193 ? 15.076 -14.634 -13.014 1.00 63.75 193 MET A N 1
ATOM 1407 C CA . MET A 1 193 ? 16.282 -15.410 -12.763 1.00 63.75 193 MET A CA 1
ATOM 1408 C C . MET A 1 193 ? 16.480 -16.401 -13.913 1.00 63.75 193 MET A C 1
ATOM 1410 O O . MET A 1 193 ? 15.890 -17.480 -13.941 1.00 63.75 193 MET A O 1
ATOM 1414 N N . SER A 1 194 ? 17.298 -16.015 -14.890 1.00 70.88 194 SER A N 1
ATOM 1415 C CA . SER A 1 194 ? 17.664 -16.880 -16.009 1.00 70.88 194 SER A CA 1
ATOM 1416 C C . SER A 1 194 ? 18.699 -17.911 -15.558 1.00 70.88 194 SER A C 1
ATOM 1418 O O . SER A 1 194 ? 19.859 -17.588 -15.295 1.00 70.88 194 SER A O 1
ATOM 1420 N N . TYR A 1 195 ? 18.279 -19.171 -15.454 1.00 73.50 195 TYR A N 1
ATOM 1421 C CA . TYR A 1 195 ? 19.183 -20.284 -15.187 1.00 73.50 195 TYR A CA 1
ATOM 1422 C C . TYR A 1 195 ? 19.727 -20.829 -16.506 1.00 73.50 195 TYR A C 1
ATOM 1424 O O . TYR A 1 195 ? 19.038 -21.546 -17.230 1.00 73.50 195 TYR A O 1
ATOM 1432 N N . ASN A 1 196 ? 20.989 -20.532 -16.815 1.00 78.94 196 ASN A N 1
ATOM 1433 C CA . ASN A 1 196 ? 21.662 -21.162 -17.944 1.00 78.94 196 ASN A CA 1
ATOM 1434 C C . ASN A 1 196 ? 22.130 -22.571 -17.549 1.00 78.94 196 ASN A C 1
ATOM 1436 O O . ASN A 1 196 ? 23.203 -22.761 -16.971 1.00 78.94 196 ASN A O 1
ATOM 1440 N N . THR A 1 197 ? 21.316 -23.576 -17.873 1.00 77.12 197 THR A N 1
ATOM 1441 C CA . THR A 1 197 ? 21.604 -24.981 -17.553 1.00 77.12 197 THR A CA 1
ATOM 1442 C C . THR A 1 197 ? 22.908 -25.465 -18.202 1.00 77.12 197 THR A C 1
ATOM 1444 O O . THR A 1 197 ? 23.604 -26.287 -17.613 1.00 77.12 197 THR A O 1
ATOM 1447 N N . MET A 1 198 ? 23.297 -24.910 -19.360 1.00 75.06 198 MET A N 1
ATOM 1448 C CA . MET A 1 198 ? 24.552 -25.254 -20.050 1.00 75.06 198 MET A CA 1
ATOM 1449 C C . MET A 1 198 ? 25.794 -24.739 -19.311 1.00 75.06 198 MET A C 1
ATOM 1451 O O . MET A 1 198 ? 26.828 -25.409 -19.308 1.00 75.06 198 MET A O 1
ATOM 1455 N N . GLN A 1 199 ? 25.713 -23.574 -18.657 1.00 73.69 199 GLN A N 1
ATOM 1456 C CA . GLN A 1 199 ? 26.792 -23.089 -17.783 1.00 73.69 199 GLN A CA 1
ATOM 1457 C C . GLN A 1 199 ? 26.941 -23.961 -16.534 1.00 73.69 199 GLN A C 1
ATOM 1459 O O . GLN A 1 199 ? 28.059 -24.223 -16.097 1.00 73.69 199 GLN A O 1
ATOM 1464 N N . PHE A 1 200 ? 25.827 -24.443 -15.981 1.00 75.00 200 PHE A N 1
ATOM 1465 C CA . PHE A 1 200 ? 25.852 -25.308 -14.805 1.00 75.00 200 PHE A CA 1
ATOM 1466 C C . PHE A 1 200 ? 26.492 -26.673 -15.109 1.00 75.00 200 PHE A C 1
ATOM 1468 O O . PHE A 1 200 ? 27.350 -27.141 -14.359 1.00 75.00 200 PHE A O 1
ATOM 1475 N N . THR A 1 201 ? 26.134 -27.297 -16.236 1.00 73.69 201 THR A N 1
ATOM 1476 C CA . THR A 1 201 ? 26.680 -28.610 -16.618 1.00 73.69 201 THR A CA 1
ATOM 1477 C C . THR A 1 201 ? 28.158 -28.540 -16.987 1.00 73.69 201 THR A C 1
ATOM 1479 O O . THR A 1 201 ? 28.931 -29.383 -16.540 1.00 73.69 201 THR A O 1
ATOM 1482 N N . THR A 1 202 ? 28.585 -27.524 -17.743 1.00 75.06 202 THR A N 1
ATOM 1483 C CA . THR A 1 202 ? 30.000 -27.368 -18.129 1.00 75.06 202 THR A CA 1
ATOM 1484 C C . THR A 1 202 ? 30.908 -27.020 -16.950 1.00 75.06 202 THR A C 1
ATOM 1486 O O . THR A 1 202 ? 32.042 -27.497 -16.906 1.00 75.06 202 THR A O 1
ATOM 1489 N N . ALA A 1 203 ? 30.425 -26.250 -15.969 1.00 70.12 203 ALA A N 1
ATOM 1490 C CA . ALA A 1 203 ? 31.164 -25.984 -14.735 1.00 70.12 203 ALA A CA 1
ATOM 1491 C C . ALA A 1 203 ? 31.333 -27.249 -13.877 1.00 70.12 203 ALA A C 1
ATOM 1493 O O . ALA A 1 203 ? 32.432 -27.510 -13.386 1.00 70.12 203 ALA A O 1
ATOM 1494 N N . HIS A 1 204 ? 30.279 -28.063 -13.746 1.00 71.94 204 HIS A N 1
ATOM 1495 C CA . HIS A 1 204 ? 30.358 -29.338 -13.034 1.00 71.94 204 HIS A CA 1
ATOM 1496 C C . HIS A 1 204 ? 31.323 -30.314 -13.720 1.00 71.94 204 HIS A C 1
ATOM 1498 O O . HIS A 1 204 ? 32.178 -30.904 -13.059 1.00 71.94 204 HIS A O 1
ATOM 1504 N N . TRP A 1 205 ? 31.255 -30.418 -15.049 1.00 66.88 205 TRP A N 1
ATOM 1505 C CA . TRP A 1 205 ? 32.126 -31.303 -15.820 1.00 66.88 205 TRP A CA 1
ATOM 1506 C C . TRP A 1 205 ? 33.604 -30.899 -15.693 1.00 66.88 205 TRP A C 1
ATOM 1508 O O . TRP A 1 205 ? 34.450 -31.729 -15.371 1.00 66.88 205 TRP A O 1
ATOM 1518 N N . ARG A 1 206 ? 33.911 -29.597 -15.792 1.00 68.19 206 ARG A N 1
ATOM 1519 C CA . ARG A 1 206 ? 35.279 -29.069 -15.637 1.00 68.19 206 ARG A CA 1
ATOM 1520 C C . ARG A 1 206 ? 35.854 -29.252 -14.222 1.00 68.19 206 ARG A C 1
ATOM 1522 O O . ARG A 1 206 ? 37.067 -29.311 -14.077 1.00 68.19 206 ARG A O 1
ATOM 1529 N N . SER A 1 207 ? 35.014 -29.365 -13.188 1.00 69.81 207 SER A N 1
ATOM 1530 C CA . SER A 1 207 ? 35.457 -29.679 -11.816 1.00 69.81 207 SER A CA 1
ATOM 1531 C C . SER A 1 207 ? 35.707 -31.169 -11.558 1.00 69.81 207 SER A C 1
ATOM 1533 O O . SER A 1 207 ? 36.318 -31.506 -10.554 1.00 69.81 207 SER A O 1
ATOM 1535 N N . SER A 1 208 ? 35.230 -32.055 -12.440 1.00 69.75 208 SER A N 1
ATOM 1536 C CA . SER A 1 208 ? 35.446 -33.506 -12.332 1.00 69.75 208 SER A CA 1
ATOM 1537 C C . SER A 1 208 ? 36.720 -33.999 -13.029 1.00 69.75 208 SER A C 1
ATOM 1539 O O . SER A 1 208 ? 37.092 -35.157 -12.869 1.00 69.75 208 SER A O 1
ATOM 1541 N N . GLU A 1 209 ? 37.387 -33.124 -13.787 1.00 64.38 209 GLU A N 1
ATOM 1542 C CA . GLU A 1 209 ? 38.628 -33.419 -14.518 1.00 64.38 209 GLU A CA 1
ATOM 1543 C C . GLU A 1 209 ? 39.894 -32.827 -13.865 1.00 64.38 209 GLU A C 1
ATOM 1545 O O . GLU A 1 209 ? 40.986 -32.987 -14.412 1.00 64.38 209 GLU A O 1
ATOM 1550 N N . ALA A 1 210 ? 39.762 -32.142 -12.723 1.00 53.88 210 ALA A N 1
ATOM 1551 C CA . ALA A 1 210 ? 40.862 -31.565 -11.940 1.00 53.88 210 ALA A CA 1
ATOM 1552 C C . ALA A 1 210 ? 41.048 -32.326 -10.621 1.00 53.88 210 ALA A C 1
ATOM 1554 O O . ALA A 1 210 ? 42.218 -32.486 -10.206 1.00 53.88 210 ALA A O 1
#

Solvent-accessible surface area (backbone atoms only — not comparable to full-atom values): 12237 Å² total; per-residue (Å²): 134,62,69,70,55,52,53,52,54,56,60,72,66,59,87,82,81,98,48,76,71,58,55,51,54,53,49,52,52,51,50,53,54,54,50,52,53,50,53,53,52,55,49,52,59,71,73,55,78,91,78,78,99,70,89,76,85,82,74,76,72,76,72,76,79,74,59,62,66,55,51,55,37,50,51,55,40,51,52,51,52,50,51,48,49,53,50,29,69,75,62,65,44,91,61,32,70,59,53,46,52,51,53,50,50,50,43,66,70,46,52,85,34,78,92,58,30,65,66,42,50,52,33,20,51,52,16,29,52,52,17,47,53,51,25,48,49,43,57,70,65,46,47,81,81,47,93,45,71,65,59,54,51,50,58,50,43,69,53,47,50,60,28,54,57,40,40,77,34,87,90,50,29,41,18,26,47,22,17,57,66,39,22,59,68,71,53,56,80,80,79,78,83,81,79,60,64,67,60,54,52,53,53,55,53,60,65,74,77,110

Secondary structure (DSSP, 8-state):
--HHHHHHHHHHSS-----HHHHHHHHHHHHHHHHHHHHHHHHHHHH------S-S----------HHHHHHHHHHHHHHHHHHHHHHHHHT-TTHHHHHHHHHHHHHHHTT-TTTHHHHHHHHHHHHHHHHHHHHHIIIIIGGG---HHHHHHHHHHHHHHHHHHHTSTTSHHHHHHHHHHHHHHH---------HHHHHHHHHHHH--